Protein AF-0000000084460296 (afdb_homodimer)

pLDDT: mean 94.27, std 7.98, range [58.09, 98.88]

Radius of gyration: 20.0 Å; Cα contacts (8 Å, |Δi|>4): 557; chains: 2; bounding box: 60×55×37 Å

InterPro domains:
  IPR003742 RNA methyltransferase RlmH [MF_00658] (2-156)
  IPR003742 RNA methyltransferase RlmH [PF02590] (2-155)
  IPR003742 RNA methyltransferase RlmH [PIRSF004505] (2-156)
  IPR003742 RNA methyltransferase RlmH [PTHR33603] (2-156)
  IPR003742 RNA methyltransferase RlmH [TIGR00246] (3-156)
  IPR003742 RNA methyltransferase RlmH [cd18081] (5-156)
  IPR029026 tRNA (guanine-N1-)-methyltransferase, N-terminal [G3DSA:3.40.1280.10] (1-156)
  IPR029028 Alpha/beta knot methyltransferases [SSF75217] (2-155)

Sequence (312 aa):
MLKMTVIACGSKMPSWVNEATKEYSKRLQEFVSLSLVEIPLTKRTKATDLARIMDKEAQLIHGAIPSGARVIALAIEGDSFDSEKLAVKLNLLQQNHSHLCFIIGGPEGLSPATLALSQERWSLSRLTLPHPLVRILLLETIYRAFAINNNHPYHKMLKMTVIACGSKMPSWVNEATKEYSKRLQEFVSLSLVEIPLTKRTKATDLARIMDKEAQLIHGAIPSGARVIALAIEGDSFDSEKLAVKLNLLQQNHSHLCFIIGGPEGLSPATLALSQERWSLSRLTLPHPLVRILLLETIYRAFAINNNHPYHK

Structure (mmCIF, N/CA/C/O backbone):
data_AF-0000000084460296-model_v1
#
loop_
_entity.id
_entity.type
_entity.pdbx_description
1 polymer 'Ribosomal RNA large subunit methyltransferase H'
#
loop_
_atom_site.group_PDB
_atom_site.id
_atom_site.type_symbol
_atom_site.label_atom_id
_atom_site.label_alt_id
_atom_site.label_comp_id
_atom_site.label_asym_id
_atom_site.label_entity_id
_atom_site.label_seq_id
_atom_site.pdbx_PDB_ins_code
_atom_site.Cartn_x
_atom_site.Cartn_y
_atom_site.Cartn_z
_atom_site.occupancy
_atom_site.B_iso_or_equiv
_atom_site.auth_seq_id
_atom_site.auth_comp_id
_atom_site.auth_asym_id
_atom_site.auth_atom_id
_atom_site.pdbx_PDB_model_num
ATOM 1 N N . MET A 1 1 ? 10.672 -21.609 -16.031 1 87.5 1 MET A N 1
ATOM 2 C CA . MET A 1 1 ? 10.406 -20.312 -15.422 1 87.5 1 MET A CA 1
ATOM 3 C C . MET A 1 1 ? 9.242 -20.391 -14.445 1 87.5 1 MET A C 1
ATOM 5 O O . MET A 1 1 ? 8.273 -21.109 -14.688 1 87.5 1 MET A O 1
ATOM 9 N N . LEU A 1 2 ? 9.367 -19.766 -13.344 1 96.44 2 LEU A N 1
ATOM 10 C CA . LEU A 1 2 ? 8.297 -19.797 -12.352 1 96.44 2 LEU A CA 1
ATOM 11 C C . LEU A 1 2 ? 7.023 -19.172 -12.906 1 96.44 2 LEU A C 1
ATOM 13 O O . LEU A 1 2 ? 7.078 -18.109 -13.547 1 96.44 2 LEU A O 1
ATOM 17 N N . LYS A 1 3 ? 5.906 -19.875 -12.758 1 98.56 3 LYS A N 1
ATOM 18 C CA . LYS A 1 3 ? 4.602 -19.312 -13.094 1 98.56 3 LYS A CA 1
ATOM 19 C C . LYS A 1 3 ? 3.949 -18.656 -11.875 1 98.56 3 LYS A C 1
ATOM 21 O O . LYS A 1 3 ? 4.039 -19.188 -10.766 1 98.56 3 LYS A O 1
ATOM 26 N N . MET A 1 4 ? 3.287 -17.547 -12.125 1 98.62 4 MET A N 1
ATOM 27 C CA . MET A 1 4 ? 2.537 -16.859 -11.078 1 98.62 4 MET A CA 1
ATOM 28 C C . MET A 1 4 ? 1.155 -16.453 -11.57 1 98.62 4 MET A C 1
ATOM 30 O O . MET A 1 4 ? 1.028 -15.852 -12.641 1 98.62 4 MET A O 1
ATOM 34 N N . THR A 1 5 ? 0.196 -16.844 -10.883 1 98.81 5 THR A N 1
ATOM 35 C CA . THR A 1 5 ? -1.169 -16.406 -11.148 1 98.81 5 THR A CA 1
ATOM 36 C C . THR A 1 5 ? -1.698 -15.555 -9.992 1 98.81 5 THR A C 1
ATOM 38 O O . THR A 1 5 ? -1.586 -15.945 -8.828 1 98.81 5 THR A O 1
ATOM 41 N N . VAL A 1 6 ? -2.193 -14.406 -10.344 1 98.75 6 VAL A N 1
ATOM 42 C CA . VAL A 1 6 ? -2.891 -13.57 -9.375 1 98.75 6 VAL A CA 1
ATOM 43 C C . VAL A 1 6 ? -4.387 -13.562 -9.672 1 98.75 6 VAL A C 1
ATOM 45 O O . VAL A 1 6 ? -4.812 -13.117 -10.742 1 98.75 6 VAL A O 1
ATOM 48 N N . ILE A 1 7 ? -5.133 -14.117 -8.758 1 98.75 7 ILE A N 1
ATOM 49 C CA . ILE A 1 7 ? -6.59 -14.062 -8.82 1 98.75 7 ILE A CA 1
ATOM 50 C C . ILE A 1 7 ? -7.105 -12.938 -7.93 1 98.75 7 ILE A C 1
ATOM 52 O O . ILE A 1 7 ? -6.949 -12.984 -6.707 1 98.75 7 ILE A O 1
ATOM 56 N N . ALA A 1 8 ? -7.738 -11.953 -8.523 1 97.94 8 ALA A N 1
ATOM 57 C CA . ALA A 1 8 ? -8.141 -10.766 -7.781 1 97.94 8 ALA A CA 1
ATOM 58 C C . ALA A 1 8 ? -9.633 -10.477 -7.973 1 97.94 8 ALA A C 1
ATOM 60 O O . ALA A 1 8 ? -10.109 -10.367 -9.109 1 97.94 8 ALA A O 1
ATOM 61 N N . CYS A 1 9 ? -10.273 -10.312 -6.852 1 95.19 9 CYS A N 1
ATOM 62 C CA . CYS A 1 9 ? -11.664 -9.891 -6.926 1 95.19 9 CYS A CA 1
ATOM 63 C C . CYS A 1 9 ? -11.766 -8.43 -7.363 1 95.19 9 CYS A C 1
ATOM 65 O O . CYS A 1 9 ? -11.023 -7.578 -6.875 1 95.19 9 CYS A O 1
ATOM 67 N N . GLY A 1 10 ? -12.703 -8.188 -8.211 1 92.5 10 GLY A N 1
ATOM 68 C CA . GLY A 1 10 ? -12.906 -6.867 -8.773 1 92.5 10 GLY A CA 1
ATOM 69 C C . GLY A 1 10 ? -12.492 -6.773 -10.234 1 92.5 10 GLY A C 1
ATOM 70 O O . GLY A 1 10 ? -11.406 -7.207 -10.602 1 92.5 10 GLY A O 1
ATOM 71 N N . SER A 1 11 ? -13.508 -6.309 -10.914 1 91.19 11 SER A N 1
ATOM 72 C CA . SER A 1 11 ? -13.25 -6.02 -12.32 1 91.19 11 SER A CA 1
ATOM 73 C C . SER A 1 11 ? -13.547 -4.559 -12.648 1 91.19 11 SER A C 1
ATOM 75 O O . SER A 1 11 ? -13.977 -3.797 -11.781 1 91.19 11 SER A O 1
ATOM 77 N N . LYS A 1 12 ? -13.078 -4.004 -13.773 1 89.38 12 LYS A N 1
ATOM 78 C CA . LYS A 1 12 ? -13.297 -2.621 -14.188 1 89.38 12 LYS A CA 1
ATOM 79 C C . LYS A 1 12 ? -12.633 -1.646 -13.227 1 89.38 12 LYS A C 1
ATOM 81 O O . LYS A 1 12 ? -13.273 -0.717 -12.727 1 89.38 12 LYS A O 1
ATOM 86 N N . MET A 1 13 ? -11.508 -1.817 -12.945 1 94 13 MET A N 1
ATOM 87 C CA . MET A 1 13 ? -10.711 -0.996 -12.039 1 94 13 MET A CA 1
ATOM 88 C C . MET A 1 13 ? -10.531 0.411 -12.594 1 94 13 MET A C 1
ATOM 90 O O . MET A 1 13 ? -10.586 0.614 -13.812 1 94 13 MET A O 1
ATOM 94 N N . PRO A 1 14 ? -10.367 1.396 -11.703 1 95.56 14 PRO A N 1
ATOM 95 C CA . PRO A 1 14 ? -10 2.723 -12.195 1 95.56 14 PRO A CA 1
ATOM 96 C C . PRO A 1 14 ? -8.758 2.697 -13.086 1 95.56 14 PRO A C 1
ATOM 98 O O . PRO A 1 14 ? -7.914 1.804 -12.945 1 95.56 14 PRO A O 1
ATOM 101 N N . SER A 1 15 ? -8.641 3.682 -13.945 1 97.12 15 SER A N 1
ATOM 102 C CA . SER A 1 15 ? -7.562 3.738 -14.922 1 97.12 15 SER A CA 1
ATOM 103 C C . SER A 1 15 ? -6.195 3.684 -14.242 1 97.12 15 SER A C 1
ATOM 105 O O . SER A 1 15 ? -5.277 3.027 -14.734 1 97.12 15 SER A O 1
ATOM 107 N N . TRP A 1 16 ? -6.09 4.355 -13.156 1 97.69 16 TRP A N 1
ATOM 108 C CA . TRP A 1 16 ? -4.785 4.426 -12.508 1 9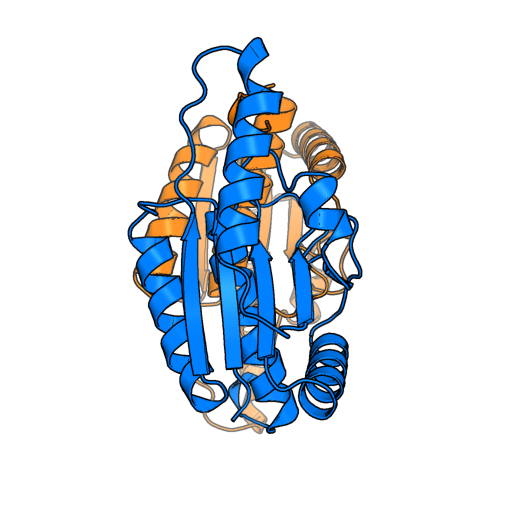7.69 16 TRP A CA 1
ATOM 109 C C . TRP A 1 16 ? -4.367 3.062 -11.977 1 97.69 16 TRP A C 1
ATOM 111 O O . TRP A 1 16 ? -3.186 2.713 -12 1 97.69 16 TRP A O 1
ATOM 121 N N . VAL A 1 17 ? -5.312 2.248 -11.523 1 98.06 17 VAL A N 1
ATOM 122 C CA . VAL A 1 17 ? -5.023 0.898 -11.055 1 98.06 17 VAL A CA 1
ATOM 123 C C . VAL A 1 17 ? -4.543 0.034 -12.211 1 98.06 17 VAL A C 1
ATOM 125 O O . VAL A 1 17 ? -3.541 -0.676 -12.094 1 98.06 17 VAL A O 1
ATOM 128 N N . ASN A 1 18 ? -5.281 0.143 -13.312 1 97.81 18 ASN A N 1
ATOM 129 C CA . ASN A 1 18 ? -4.906 -0.62 -14.5 1 97.81 18 ASN A CA 1
ATOM 130 C C . ASN A 1 18 ? -3.504 -0.259 -14.977 1 97.81 18 ASN A C 1
ATOM 132 O O . ASN A 1 18 ? -2.721 -1.139 -15.336 1 97.81 18 ASN A O 1
ATOM 136 N N . GLU A 1 19 ? -3.238 0.992 -14.969 1 98.06 19 GLU A N 1
ATOM 137 C CA . GLU A 1 19 ? -1.928 1.464 -15.406 1 98.06 19 GLU A CA 1
ATOM 138 C C . GLU A 1 19 ? -0.82 0.945 -14.492 1 98.06 19 GLU A C 1
ATOM 140 O O . GLU A 1 19 ? 0.189 0.421 -14.969 1 98.06 19 GLU A O 1
ATOM 145 N N . ALA A 1 20 ? -0.996 1.094 -13.203 1 98.12 20 ALA A N 1
ATOM 146 C CA . ALA A 1 20 ? -0.001 0.626 -12.242 1 98.12 20 ALA A CA 1
ATOM 147 C C . ALA A 1 20 ? 0.185 -0.886 -12.336 1 98.12 20 ALA A C 1
ATOM 149 O O . ALA A 1 20 ? 1.314 -1.381 -12.32 1 98.12 20 ALA A O 1
ATOM 150 N N . THR A 1 21 ? -0.945 -1.578 -12.43 1 97.81 21 THR A N 1
ATOM 151 C CA . THR A 1 21 ? -0.914 -3.031 -12.547 1 97.81 21 THR A CA 1
ATOM 152 C C . THR A 1 21 ? -0.143 -3.459 -13.789 1 97.81 21 THR A C 1
ATOM 154 O O . THR A 1 21 ? 0.685 -4.371 -13.734 1 97.81 21 THR A O 1
ATOM 157 N N . LYS A 1 22 ? -0.429 -2.812 -14.859 1 97.5 22 LYS A N 1
ATOM 158 C CA . LYS A 1 22 ? 0.265 -3.104 -16.109 1 97.5 22 LYS A CA 1
ATOM 159 C C . LYS A 1 22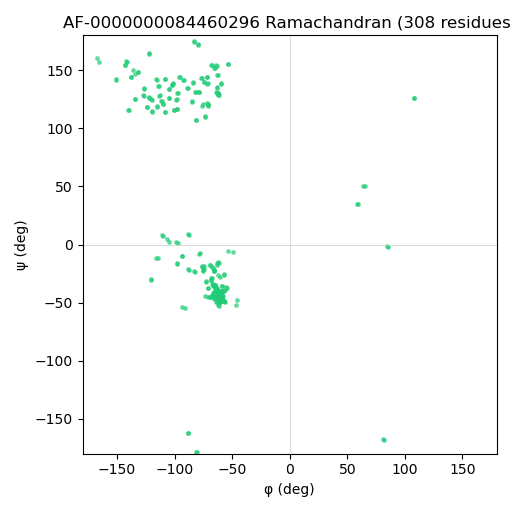 ? 1.764 -2.85 -15.977 1 97.5 22 LYS A C 1
ATOM 161 O O . LYS A 1 22 ? 2.578 -3.656 -16.438 1 97.5 22 LYS A O 1
ATOM 166 N N . GLU A 1 23 ? 2.135 -1.794 -15.344 1 97.12 23 GLU A N 1
ATOM 167 C CA . GLU A 1 23 ? 3.539 -1.435 -15.172 1 97.12 23 GLU A CA 1
ATOM 168 C C . GLU A 1 23 ? 4.289 -2.502 -14.375 1 97.12 23 GLU A C 1
ATOM 170 O O . GLU A 1 23 ? 5.328 -2.994 -14.82 1 97.12 23 GLU A O 1
ATOM 175 N N . TYR A 1 24 ? 3.779 -2.857 -13.258 1 97.88 24 TYR A N 1
ATOM 176 C CA . TYR A 1 24 ? 4.48 -3.816 -12.406 1 97.88 24 TYR A CA 1
ATOM 177 C C . TYR A 1 24 ? 4.41 -5.219 -13 1 97.88 24 TYR A C 1
ATOM 179 O O . TYR A 1 24 ? 5.332 -6.02 -12.828 1 97.88 24 TYR A O 1
ATOM 187 N N . SER A 1 25 ? 3.291 -5.531 -13.711 1 98 25 SER A N 1
ATOM 188 C CA . SER A 1 25 ? 3.205 -6.809 -14.422 1 98 25 SER A CA 1
ATOM 189 C C . SER A 1 25 ? 4.301 -6.934 -15.469 1 98 25 SER A C 1
ATOM 191 O O . SER A 1 25 ? 4.93 -7.984 -15.602 1 98 25 SER A O 1
ATOM 193 N N . LYS A 1 26 ? 4.449 -5.852 -16.203 1 97.38 26 LYS A N 1
ATOM 194 C CA . LYS A 1 26 ? 5.492 -5.84 -17.219 1 97.38 26 LYS A CA 1
ATOM 195 C C . LYS A 1 26 ? 6.867 -6.066 -16.609 1 97.38 26 LYS A C 1
ATOM 197 O O . LYS A 1 26 ? 7.656 -6.871 -17.109 1 97.38 26 LYS A O 1
ATOM 202 N N . ARG A 1 27 ? 7.199 -5.43 -15.516 1 96.5 27 ARG A N 1
ATOM 203 C CA . ARG A 1 27 ? 8.469 -5.59 -14.82 1 96.5 27 ARG A CA 1
ATOM 204 C C . ARG A 1 27 ? 8.648 -7.023 -14.328 1 96.5 27 ARG A C 1
ATOM 206 O O . ARG A 1 27 ? 9.727 -7.605 -14.484 1 96.5 27 ARG A O 1
ATOM 213 N N . LEU A 1 28 ? 7.613 -7.57 -13.82 1 97.44 28 LEU A N 1
ATOM 214 C CA . LEU A 1 28 ? 7.648 -8.898 -13.211 1 97.44 28 LEU A CA 1
ATOM 215 C C . LEU A 1 28 ? 7.898 -9.969 -14.266 1 97.44 28 LEU A C 1
ATOM 217 O O . LEU A 1 28 ? 8.43 -11.039 -13.961 1 97.44 28 LEU A O 1
ATOM 221 N N . GLN A 1 29 ? 7.445 -9.648 -15.477 1 96 29 GLN A N 1
ATOM 222 C CA . GLN A 1 29 ? 7.574 -10.617 -16.562 1 96 29 GLN A CA 1
ATOM 223 C C . GLN A 1 29 ? 9.039 -10.938 -16.844 1 96 29 GLN A C 1
ATOM 225 O O . GLN A 1 29 ? 9.352 -11.938 -17.484 1 96 29 GLN A O 1
ATOM 230 N N . GLU A 1 30 ? 9.93 -10.102 -16.344 1 94.88 30 GLU A N 1
ATOM 231 C CA . GLU A 1 30 ? 11.352 -10.367 -16.484 1 94.88 30 GLU A CA 1
ATOM 232 C C . GLU A 1 30 ? 11.773 -11.562 -15.633 1 94.88 30 GLU A C 1
ATOM 234 O O . GLU A 1 30 ? 12.805 -12.18 -15.883 1 94.88 30 GLU A O 1
ATOM 239 N N . PHE A 1 31 ? 10.93 -11.898 -14.695 1 95.81 31 PHE A N 1
ATOM 240 C CA . PHE A 1 31 ? 11.344 -12.914 -13.727 1 95.81 31 PHE A CA 1
ATOM 241 C C . PHE A 1 31 ? 10.398 -14.109 -13.766 1 95.81 31 PHE A C 1
ATOM 243 O O . PHE A 1 31 ? 10.805 -15.234 -13.453 1 95.81 31 PHE A O 1
ATOM 250 N N . VAL A 1 32 ? 9.109 -13.867 -14.102 1 97.62 32 VAL A N 1
ATOM 251 C CA . VAL A 1 32 ? 8.109 -14.922 -14 1 97.62 32 VAL A CA 1
ATOM 252 C C . VAL A 1 32 ? 7.137 -14.828 -15.172 1 97.62 32 VAL A C 1
ATOM 254 O O . VAL A 1 32 ? 7.059 -13.797 -15.844 1 97.62 32 VAL A O 1
ATOM 257 N N . SER A 1 33 ? 6.473 -15.984 -15.477 1 98.31 33 SER A N 1
ATOM 258 C CA . SER A 1 33 ? 5.273 -15.961 -16.312 1 98.31 33 SER A CA 1
ATOM 259 C C . SER A 1 33 ? 4.043 -15.586 -15.484 1 98.31 33 SER A C 1
ATOM 261 O O . SER A 1 33 ? 3.541 -16.406 -14.703 1 98.31 33 SER A O 1
ATOM 263 N N . LEU A 1 34 ? 3.561 -14.375 -15.688 1 98.44 34 LEU A N 1
ATOM 264 C CA . LEU A 1 34 ? 2.521 -13.828 -14.82 1 98.44 34 LEU A CA 1
ATOM 265 C C . LEU A 1 34 ? 1.168 -13.836 -15.523 1 98.44 34 LEU A C 1
ATOM 267 O O . LEU A 1 34 ? 1.064 -13.438 -16.688 1 98.44 34 LEU A O 1
ATOM 271 N N . SER A 1 35 ? 0.194 -14.281 -14.828 1 98.12 35 SER A N 1
ATOM 272 C CA . SER A 1 35 ? -1.194 -14.219 -15.273 1 98.12 35 SER A CA 1
ATOM 273 C C . SER A 1 35 ? -2.076 -13.539 -14.227 1 98.12 35 SER A C 1
ATOM 275 O O . SER A 1 35 ? -1.982 -13.844 -13.039 1 98.12 35 SER A O 1
ATOM 277 N N . LEU A 1 36 ? -2.893 -12.656 -14.727 1 97.88 36 LEU A N 1
ATOM 278 C CA . LEU A 1 36 ? -3.869 -11.992 -13.867 1 97.88 36 LEU A CA 1
ATOM 279 C C . LEU A 1 36 ? -5.289 -12.422 -14.227 1 97.88 36 LEU A C 1
ATOM 281 O O . LEU A 1 36 ? -5.695 -12.32 -15.391 1 97.88 36 LEU A O 1
ATOM 285 N N . VAL A 1 37 ? -5.988 -12.93 -13.258 1 98.19 37 VAL A N 1
ATOM 286 C CA . VAL A 1 37 ? -7.379 -13.336 -13.438 1 98.19 37 VAL A CA 1
ATOM 287 C C . VAL A 1 37 ? -8.281 -12.461 -12.562 1 98.19 37 VAL A C 1
ATOM 289 O O . VAL A 1 37 ? -8.164 -12.469 -11.336 1 98.19 37 VAL A O 1
ATOM 292 N N . GLU A 1 38 ? -9.164 -11.758 -13.172 1 97.56 38 GLU A N 1
ATOM 293 C CA . GLU A 1 38 ? -10.086 -10.906 -12.438 1 97.56 38 GLU A CA 1
ATOM 294 C C . GLU A 1 38 ? -11.43 -11.602 -12.234 1 97.56 38 GLU A C 1
ATOM 296 O O . GLU A 1 38 ? -12.008 -12.148 -13.172 1 97.56 38 GLU A O 1
ATOM 301 N N . ILE A 1 39 ? -11.891 -11.594 -11 1 96.75 39 ILE A N 1
ATOM 302 C CA . ILE A 1 39 ? -13.195 -12.133 -10.633 1 96.75 39 ILE A CA 1
ATOM 303 C C . ILE A 1 39 ? -14.203 -11 -10.477 1 96.75 39 ILE A C 1
ATOM 305 O O . ILE A 1 39 ? -14.023 -10.117 -9.633 1 96.75 39 ILE A O 1
ATOM 309 N N . PRO A 1 40 ? -15.234 -10.969 -11.328 1 93 40 PRO A N 1
ATOM 310 C CA . PRO A 1 40 ? -16.219 -9.891 -11.18 1 93 40 PRO A CA 1
ATOM 311 C C . PRO A 1 40 ? -16.891 -9.891 -9.812 1 93 40 PRO A C 1
ATOM 313 O O . PRO A 1 40 ? -17.172 -10.953 -9.25 1 93 40 PRO A O 1
ATOM 316 N N . LEU A 1 41 ? -17.016 -8.672 -9.328 1 88.12 41 LEU A N 1
ATOM 317 C CA . LEU A 1 41 ? -17.75 -8.523 -8.07 1 88.12 41 LEU A CA 1
ATOM 318 C C . LEU A 1 41 ? -19.25 -8.57 -8.312 1 88.12 41 LEU A C 1
ATOM 320 O O . LEU A 1 41 ? -19.75 -8.016 -9.305 1 88.12 41 LEU A O 1
ATOM 324 N N . THR A 1 42 ? -19.812 -9.352 -7.52 1 77.75 42 THR A N 1
ATOM 325 C CA . THR A 1 42 ? -21.266 -9.422 -7.633 1 77.75 42 THR A CA 1
ATOM 326 C C . THR A 1 42 ? -21.922 -8.273 -6.871 1 77.75 42 THR A C 1
ATOM 328 O O . THR A 1 42 ? -21.531 -7.977 -5.738 1 77.75 42 THR A O 1
ATOM 331 N N . LYS A 1 43 ? -22.859 -7.566 -7.523 1 72.12 43 LYS A N 1
ATOM 332 C CA . LYS A 1 43 ? -23.562 -6.438 -6.914 1 72.12 43 LYS A CA 1
ATOM 333 C C . LYS A 1 43 ? -24.375 -6.887 -5.703 1 72.12 43 LYS A C 1
ATOM 335 O O . LYS A 1 43 ? -25.047 -7.918 -5.75 1 72.12 43 LYS A O 1
ATOM 340 N N . ARG A 1 44 ? -24.109 -6.066 -4.594 1 67.56 44 ARG A N 1
ATOM 341 C CA . ARG A 1 44 ? -24.859 -6.352 -3.381 1 67.56 44 ARG A CA 1
ATOM 342 C C . ARG A 1 44 ? -26.312 -5.887 -3.516 1 67.56 44 ARG A C 1
ATOM 344 O O . ARG A 1 44 ? -26.578 -4.715 -3.785 1 67.56 44 ARG A O 1
ATOM 351 N N . THR A 1 45 ? -27.297 -6.648 -3.619 1 62.31 45 THR A N 1
ATOM 352 C CA . THR A 1 45 ? -28.688 -6.223 -3.656 1 62.31 45 THR A CA 1
ATOM 353 C C . THR A 1 45 ? -29.281 -6.199 -2.252 1 62.31 45 THR A C 1
ATOM 355 O O . THR A 1 45 ? -30.031 -5.281 -1.905 1 62.31 45 THR A O 1
ATOM 358 N N . LYS A 1 46 ? -29.281 -7.191 -1.42 1 63.62 46 LYS A N 1
ATOM 359 C CA . LYS A 1 46 ? -29.781 -7.277 -0.053 1 63.62 46 LYS A CA 1
ATOM 360 C C . LYS A 1 46 ? -28.781 -7.957 0.866 1 63.62 46 LYS A C 1
ATOM 362 O O . LYS A 1 46 ? -27.953 -8.75 0.408 1 63.62 46 LYS A O 1
ATOM 367 N N . ALA A 1 47 ? -28.719 -7.547 2.18 1 62.09 47 ALA A N 1
ATOM 368 C CA . ALA A 1 47 ? -27.844 -8.117 3.199 1 62.09 47 ALA A CA 1
ATOM 369 C C . ALA A 1 47 ? -27.875 -9.641 3.16 1 62.09 47 ALA A C 1
ATOM 371 O O . ALA A 1 47 ? -26.859 -10.297 3.361 1 62.09 47 ALA A O 1
ATOM 372 N N . THR A 1 48 ? -29.156 -10.242 3.111 1 59.03 48 THR A N 1
ATOM 373 C CA . THR A 1 48 ? -29.391 -11.68 3.113 1 59.03 48 THR A CA 1
ATOM 374 C C . THR A 1 48 ? -28.594 -12.359 2.008 1 59.03 48 THR A C 1
ATOM 376 O O . THR A 1 48 ? -28.281 -13.555 2.096 1 59.03 48 THR A O 1
ATOM 379 N N . ASP A 1 49 ? -27.984 -11.5 1.263 1 76.94 49 ASP A N 1
ATOM 380 C CA . ASP A 1 49 ? -27.391 -12.047 0.051 1 76.94 49 ASP A CA 1
ATOM 381 C C . ASP A 1 49 ? -25.875 -12.109 0.173 1 76.94 49 ASP A C 1
ATOM 383 O O . ASP A 1 49 ? -25.188 -12.688 -0.684 1 76.94 49 ASP A O 1
ATOM 387 N N . LEU A 1 50 ? -25.391 -11.742 1.428 1 82.75 50 LEU A N 1
ATOM 388 C CA . LEU A 1 50 ? -23.938 -11.633 1.526 1 82.75 50 LEU A CA 1
ATOM 389 C C . LEU A 1 50 ? -23.281 -13 1.464 1 82.75 50 LEU A C 1
ATOM 391 O O . LEU A 1 50 ? -22.281 -13.188 0.76 1 82.75 50 LEU A O 1
ATOM 395 N N . ALA A 1 51 ? -23.828 -13.906 2.188 1 84.38 51 ALA A N 1
ATOM 396 C CA . ALA A 1 51 ? -23.266 -15.258 2.207 1 84.38 51 ALA A CA 1
ATOM 397 C C . ALA A 1 51 ? -23.266 -15.867 0.811 1 84.38 51 ALA A C 1
ATOM 399 O O . ALA A 1 51 ? -22.297 -16.5 0.403 1 84.38 51 ALA A O 1
ATOM 400 N N . ARG A 1 52 ? -24.359 -15.711 0.157 1 85 52 ARG A N 1
ATOM 401 C CA . ARG A 1 52 ? -24.484 -16.25 -1.19 1 85 52 ARG A CA 1
ATOM 402 C C . ARG A 1 52 ? -23.484 -15.602 -2.145 1 85 52 ARG A C 1
ATOM 404 O O . ARG A 1 52 ? -22.891 -16.281 -2.984 1 85 52 ARG A O 1
ATOM 411 N N . ILE A 1 53 ? -23.312 -14.375 -1.998 1 85.12 53 ILE A N 1
ATOM 412 C CA . ILE A 1 53 ? -22.375 -13.617 -2.836 1 85.12 53 ILE A CA 1
ATOM 413 C C . ILE A 1 53 ? -20.953 -14.094 -2.59 1 85.12 53 ILE A C 1
ATOM 415 O O . ILE A 1 53 ? -20.203 -14.359 -3.537 1 85.12 53 ILE A O 1
ATOM 419 N N . MET A 1 54 ? -20.656 -14.242 -1.375 1 87.44 54 MET A N 1
ATOM 420 C CA . MET A 1 54 ? -19.312 -14.695 -1.021 1 87.44 54 MET A CA 1
ATOM 421 C C . MET A 1 54 ? -19.062 -16.109 -1.527 1 87.44 54 MET A C 1
ATOM 423 O O . MET A 1 54 ? -17.953 -16.438 -1.955 1 87.44 54 MET A O 1
ATOM 427 N N . ASP A 1 55 ? -20.141 -16.875 -1.477 1 90.19 55 ASP A N 1
ATOM 428 C CA . ASP A 1 55 ? -20.031 -18.234 -1.979 1 90.19 55 ASP A CA 1
ATOM 429 C C . ASP A 1 55 ? -19.812 -18.25 -3.488 1 90.19 55 ASP A C 1
ATOM 431 O O . ASP A 1 55 ? -19 -19.031 -3.992 1 90.19 55 ASP A O 1
ATOM 435 N N . LYS A 1 56 ? -20.531 -17.469 -4.133 1 90.75 56 LYS A N 1
ATOM 436 C CA . LYS A 1 56 ? -20.359 -17.375 -5.582 1 90.75 56 LYS A CA 1
ATOM 437 C C . LYS A 1 56 ? -18.953 -16.906 -5.949 1 90.75 56 LYS A C 1
ATOM 439 O O . LYS A 1 56 ? -18.328 -17.469 -6.844 1 90.75 56 LYS A O 1
ATOM 444 N N . GLU A 1 57 ? -18.453 -15.875 -5.285 1 92.06 57 GLU A N 1
ATOM 445 C CA . GLU A 1 57 ? -17.094 -15.406 -5.512 1 92.06 57 GLU A CA 1
ATOM 446 C C . GLU A 1 57 ? -16.078 -16.5 -5.234 1 92.06 57 GLU A C 1
ATOM 448 O O . GLU A 1 57 ? -15.125 -16.688 -6.008 1 92.06 57 GLU A O 1
ATOM 453 N N . ALA A 1 58 ? -16.359 -17.234 -4.172 1 95 58 ALA A N 1
ATOM 454 C CA . ALA A 1 58 ? -15.453 -18.312 -3.795 1 95 58 ALA A CA 1
ATOM 455 C C . ALA A 1 58 ? -15.391 -19.375 -4.887 1 95 58 ALA A C 1
ATOM 457 O O . ALA A 1 58 ? -14.312 -19.875 -5.215 1 95 58 ALA A O 1
ATOM 458 N N . GLN A 1 59 ? -16.516 -19.688 -5.445 1 95.94 59 GLN A N 1
ATOM 459 C CA . GLN A 1 59 ? -16.562 -20.688 -6.504 1 95.94 59 GLN A CA 1
ATOM 460 C C . GLN A 1 59 ? -15.789 -20.25 -7.734 1 95.94 59 GLN A C 1
ATOM 462 O O . GLN A 1 59 ? -15.055 -21.031 -8.336 1 95.94 59 GLN A O 1
ATOM 467 N N . LEU A 1 60 ? -15.977 -19.047 -8.102 1 96.5 60 LEU A N 1
ATOM 468 C CA . LEU A 1 60 ? -15.25 -18.5 -9.242 1 96.5 60 LEU A CA 1
ATOM 469 C C . LEU A 1 60 ? -13.75 -18.484 -8.984 1 96.5 60 LEU A C 1
ATOM 471 O O . LEU A 1 60 ? -12.961 -18.844 -9.867 1 96.5 60 LEU A O 1
ATOM 475 N N . ILE A 1 61 ? -13.375 -18.125 -7.766 1 97.75 61 ILE A N 1
ATOM 476 C CA . ILE A 1 61 ? -11.969 -18.125 -7.375 1 97.75 61 ILE A CA 1
ATOM 477 C C . ILE A 1 61 ? -11.398 -19.531 -7.469 1 97.75 61 ILE A C 1
ATOM 479 O O . ILE A 1 61 ? -10.359 -19.75 -8.094 1 97.75 61 ILE A O 1
ATOM 483 N N . HIS A 1 62 ? -12.125 -20.469 -6.887 1 97.94 62 HIS A N 1
ATOM 484 C CA . HIS A 1 62 ? -11.656 -21.844 -6.848 1 97.94 62 HIS A CA 1
ATOM 485 C C . HIS A 1 62 ? -11.492 -22.406 -8.258 1 97.94 62 HIS A C 1
ATOM 487 O O . HIS A 1 62 ? -10.523 -23.109 -8.539 1 97.94 62 HIS A O 1
ATOM 493 N N . GLY A 1 63 ? -12.453 -22.062 -9.094 1 97.94 63 GLY A N 1
ATOM 494 C CA . GLY A 1 63 ? -12.406 -22.547 -10.469 1 97.94 63 GLY A CA 1
ATOM 495 C C . GLY A 1 63 ? -11.25 -21.953 -11.258 1 97.94 63 GLY A C 1
ATOM 496 O O . GLY A 1 63 ? -10.844 -22.531 -12.273 1 97.94 63 GLY A O 1
ATOM 497 N N . ALA A 1 64 ? -10.695 -20.859 -10.812 1 98.38 64 ALA A N 1
ATOM 498 C CA . ALA A 1 64 ? -9.633 -20.141 -11.531 1 98.38 64 ALA A CA 1
ATOM 499 C C . ALA A 1 64 ? -8.258 -20.578 -11.055 1 98.38 64 ALA A C 1
ATOM 501 O O . ALA A 1 64 ? -7.238 -20.234 -11.656 1 98.38 64 ALA A O 1
ATOM 502 N N . ILE A 1 65 ? -8.156 -21.344 -9.969 1 98.38 65 ILE A N 1
ATOM 503 C CA . ILE A 1 65 ? -6.883 -21.781 -9.406 1 98.38 65 ILE A CA 1
ATOM 504 C C . ILE A 1 65 ? -6.242 -22.812 -10.32 1 98.38 65 ILE A C 1
ATOM 506 O O . ILE A 1 65 ? -6.844 -23.859 -10.602 1 98.38 65 ILE A O 1
ATOM 510 N N . PRO A 1 66 ? -5.062 -22.484 -10.773 1 98.25 66 PRO A N 1
ATOM 511 C CA . PRO A 1 66 ? -4.402 -23.484 -11.609 1 98.25 66 PRO A CA 1
ATOM 512 C C . PRO A 1 66 ? -4.121 -24.797 -10.859 1 98.25 66 PRO A C 1
ATOM 514 O O . PRO A 1 66 ? -3.777 -24.766 -9.68 1 98.25 66 PRO A O 1
ATOM 517 N N . SER A 1 67 ? -4.223 -25.875 -11.633 1 96.69 67 SER A N 1
ATOM 518 C CA . SER A 1 67 ? -3.934 -27.188 -11.047 1 96.69 67 SER A CA 1
ATOM 519 C C . SER A 1 67 ? -2.49 -27.266 -10.562 1 96.69 67 SER A C 1
ATOM 521 O O . SER A 1 67 ? -1.566 -26.875 -11.273 1 96.69 67 SER A O 1
ATOM 523 N N . GLY A 1 68 ? -2.34 -27.703 -9.281 1 96.12 68 GLY A N 1
ATOM 524 C CA . GLY A 1 68 ? -1.012 -27.969 -8.75 1 96.12 68 GLY A CA 1
ATOM 525 C C . GLY A 1 68 ? -0.338 -26.719 -8.203 1 96.12 68 GLY A C 1
ATOM 526 O O . GLY A 1 68 ? 0.779 -26.797 -7.684 1 96.12 68 GLY A O 1
ATOM 527 N N . ALA A 1 69 ? -0.978 -25.578 -8.297 1 98.19 69 ALA A N 1
ATOM 528 C CA . ALA A 1 69 ? -0.371 -24.344 -7.832 1 98.19 69 ALA A CA 1
ATOM 529 C C . ALA A 1 69 ? -0.362 -24.266 -6.309 1 98.19 69 ALA A C 1
ATOM 531 O O . ALA A 1 69 ? -1.287 -24.75 -5.652 1 98.19 69 ALA A O 1
ATOM 532 N N . ARG A 1 70 ? 0.761 -23.766 -5.781 1 98.62 70 ARG A N 1
ATOM 533 C CA . ARG A 1 70 ? 0.768 -23.375 -4.379 1 98.62 70 ARG A CA 1
ATOM 534 C C . ARG A 1 70 ? -0.074 -22.109 -4.156 1 98.62 70 ARG A C 1
ATOM 536 O O . ARG A 1 70 ? 0.231 -21.047 -4.699 1 98.62 70 ARG A O 1
ATOM 543 N N . VAL A 1 71 ? -1.111 -22.203 -3.332 1 98.81 71 VAL A N 1
ATOM 544 C CA . VAL A 1 71 ? -2.086 -21.125 -3.188 1 98.81 71 VAL A CA 1
ATOM 545 C C . VAL A 1 71 ? -1.76 -20.297 -1.948 1 98.81 71 VAL A C 1
ATOM 547 O O . VAL A 1 71 ? -1.641 -20.844 -0.845 1 98.81 71 VAL A O 1
ATOM 550 N N . ILE A 1 72 ? -1.598 -19 -2.152 1 98.81 72 ILE A N 1
ATOM 551 C CA . ILE A 1 72 ? -1.323 -18.031 -1.094 1 98.81 72 ILE A CA 1
ATOM 552 C C . ILE A 1 72 ? -2.439 -17 -1.042 1 98.81 72 ILE A C 1
ATOM 554 O O . ILE A 1 72 ? -2.625 -16.234 -1.99 1 98.81 72 ILE A O 1
ATOM 558 N N . ALA A 1 73 ? -3.164 -16.984 0.037 1 98.81 73 ALA A N 1
ATOM 559 C CA . ALA A 1 73 ? -4.223 -16 0.225 1 98.81 73 ALA A CA 1
ATOM 560 C C . ALA A 1 73 ? -3.682 -14.734 0.886 1 98.81 73 ALA A C 1
ATOM 562 O O . ALA A 1 73 ? -2.879 -14.812 1.819 1 98.81 73 ALA A O 1
ATOM 563 N N . LEU A 1 74 ? -4.082 -13.648 0.343 1 98.5 74 LEU A N 1
ATOM 564 C CA . LEU A 1 74 ? -3.781 -12.398 1.034 1 98.5 74 LEU A CA 1
ATOM 565 C C . LEU A 1 74 ? -4.84 -12.094 2.088 1 98.5 74 LEU A C 1
ATOM 567 O O . LEU A 1 74 ? -6.031 -12.016 1.773 1 98.5 74 LEU A O 1
ATOM 571 N N . ALA A 1 75 ? -4.406 -11.938 3.26 1 97.25 75 ALA A N 1
ATOM 572 C CA . ALA A 1 75 ? -5.277 -11.703 4.406 1 97.25 75 ALA A CA 1
ATOM 573 C C . ALA A 1 75 ? -4.559 -10.875 5.477 1 97.25 75 ALA A C 1
ATOM 575 O O . ALA A 1 75 ? -3.375 -11.086 5.742 1 97.25 75 ALA A O 1
ATOM 576 N N . ILE A 1 76 ? -5.293 -10.008 6.07 1 95.44 76 ILE A N 1
ATOM 577 C CA . ILE A 1 76 ? -4.719 -9.109 7.066 1 95.44 76 ILE A CA 1
ATOM 578 C C . ILE A 1 76 ? -4.109 -9.922 8.211 1 95.44 76 ILE A C 1
ATOM 580 O O . ILE A 1 76 ? -3.047 -9.57 8.727 1 95.44 76 ILE A O 1
ATOM 584 N N . GLU A 1 77 ? -4.727 -11.031 8.555 1 94.88 77 GLU A N 1
ATOM 585 C CA . GLU A 1 77 ? -4.293 -11.836 9.695 1 94.88 77 GLU A CA 1
ATOM 586 C C . GLU A 1 77 ? -3.234 -12.852 9.273 1 94.88 77 GLU A C 1
ATOM 588 O O . GLU A 1 77 ? -2.848 -13.719 10.062 1 94.88 77 GLU A O 1
ATOM 593 N N . GLY A 1 78 ? -2.74 -12.781 8.094 1 97.38 78 GLY A N 1
ATOM 594 C CA . GLY A 1 78 ? -1.728 -13.703 7.605 1 97.38 78 GLY A CA 1
ATOM 595 C C . GLY A 1 78 ? -0.326 -13.352 8.07 1 97.38 78 GLY A C 1
ATOM 596 O O . GLY A 1 78 ? -0.145 -12.438 8.867 1 97.38 78 GLY A O 1
ATOM 597 N N . ASP A 1 79 ? 0.649 -14.141 7.629 1 97.75 79 ASP A N 1
ATOM 598 C CA . ASP A 1 79 ? 2.057 -13.898 7.934 1 97.75 79 ASP A CA 1
ATOM 599 C C . ASP A 1 79 ? 2.523 -12.57 7.34 1 97.75 79 ASP A C 1
ATOM 601 O O . ASP A 1 79 ? 2.207 -12.25 6.191 1 97.75 79 ASP A O 1
ATOM 605 N N . SER A 1 80 ? 3.221 -11.844 8.109 1 97.38 80 SER A N 1
ATOM 606 C CA . SER A 1 80 ? 3.777 -10.57 7.668 1 97.38 80 SER A CA 1
ATOM 607 C C . SER A 1 80 ? 5.289 -10.664 7.496 1 97.38 80 SER A C 1
ATOM 609 O O . SER A 1 80 ? 5.977 -11.281 8.305 1 97.38 80 SER A O 1
ATOM 611 N N . PHE A 1 81 ? 5.777 -9.992 6.461 1 97.75 81 PHE A N 1
ATOM 612 C CA . PHE A 1 81 ? 7.195 -10 6.125 1 97.75 81 PHE A CA 1
ATOM 613 C C . PHE A 1 81 ? 7.699 -8.578 5.879 1 97.75 81 PHE A C 1
ATOM 615 O O . PHE A 1 81 ? 6.941 -7.715 5.438 1 97.75 81 PHE A O 1
ATOM 622 N N . ASP A 1 82 ? 8.906 -8.383 6.195 1 97.88 82 ASP A N 1
ATOM 623 C CA . ASP A 1 82 ? 9.562 -7.258 5.527 1 97.88 82 ASP A CA 1
ATOM 624 C C . ASP A 1 82 ? 10.078 -7.668 4.148 1 97.88 82 ASP A C 1
ATOM 626 O O . ASP A 1 82 ? 9.992 -8.836 3.768 1 97.88 82 ASP A O 1
ATOM 630 N N . SER A 1 83 ? 10.586 -6.75 3.424 1 98 83 SER A N 1
ATOM 631 C CA . SER A 1 83 ? 10.922 -7.008 2.029 1 98 83 SER A CA 1
ATOM 632 C C . SER A 1 83 ? 12.039 -8.039 1.913 1 98 83 SER A C 1
ATOM 634 O O . SER A 1 83 ? 12.008 -8.898 1.028 1 98 83 SER A O 1
ATOM 636 N N . GLU A 1 84 ? 12.992 -8.008 2.791 1 97.88 84 GLU A N 1
ATOM 637 C CA . GLU A 1 84 ? 14.109 -8.945 2.746 1 97.88 84 GLU A CA 1
ATOM 638 C C . GLU A 1 84 ? 13.648 -10.359 3.082 1 97.88 84 GLU A C 1
ATOM 640 O O . GLU A 1 84 ? 14.008 -11.32 2.393 1 97.88 84 GLU A O 1
ATOM 645 N N . LYS A 1 85 ? 12.859 -10.453 4.094 1 98.5 85 LYS A N 1
ATOM 646 C CA . LYS A 1 85 ? 12.344 -11.758 4.484 1 98.5 85 LYS A CA 1
ATOM 647 C C . LYS A 1 85 ? 11.398 -12.32 3.424 1 98.5 85 LYS A C 1
ATOM 649 O O . LYS 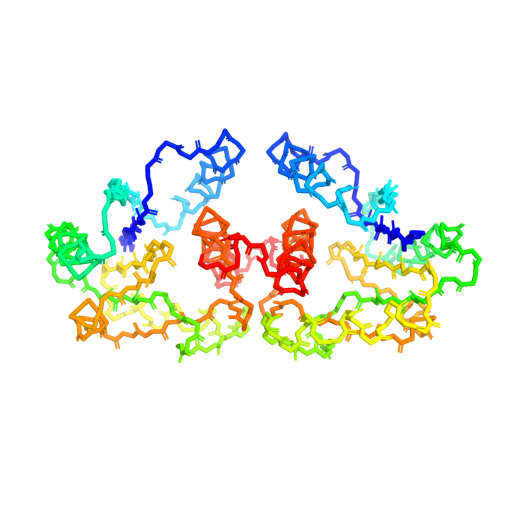A 1 85 ? 11.375 -13.523 3.18 1 98.5 85 LYS A O 1
ATOM 654 N N . LEU A 1 86 ? 10.641 -11.453 2.805 1 98.5 86 LEU A N 1
ATOM 655 C CA . LEU A 1 86 ? 9.758 -11.891 1.729 1 98.5 86 LEU A CA 1
ATOM 656 C C . LEU A 1 86 ? 10.555 -12.43 0.549 1 98.5 86 LEU A C 1
ATOM 658 O O . LEU A 1 86 ? 10.156 -13.398 -0.091 1 98.5 86 LEU A O 1
ATOM 662 N N . ALA A 1 87 ? 11.633 -11.766 0.288 1 98.44 87 ALA A N 1
ATOM 663 C CA . ALA A 1 87 ? 12.508 -12.227 -0.788 1 98.44 87 ALA A CA 1
ATOM 664 C C . ALA A 1 87 ? 13.016 -13.633 -0.515 1 98.44 87 ALA A C 1
ATOM 666 O O . ALA A 1 87 ? 13.023 -14.484 -1.411 1 98.44 87 ALA A O 1
ATOM 667 N N . VAL A 1 88 ? 13.445 -13.844 0.702 1 98.44 88 VAL A N 1
ATOM 668 C CA . VAL A 1 88 ? 13.914 -15.164 1.104 1 98.44 88 VAL A CA 1
ATOM 669 C C . VAL A 1 88 ? 12.781 -16.188 0.961 1 98.44 88 VAL A C 1
ATOM 671 O O . VAL A 1 88 ? 12.977 -17.266 0.407 1 98.44 88 VAL A O 1
ATOM 674 N N . LYS A 1 89 ? 11.609 -15.82 1.438 1 98.38 89 LYS A N 1
ATOM 675 C CA . LYS A 1 89 ? 10.438 -16.688 1.357 1 98.38 89 LYS A CA 1
ATOM 676 C C . LYS A 1 89 ? 10.109 -17.047 -0.09 1 98.38 89 LYS A C 1
ATOM 678 O O . LYS A 1 89 ? 9.859 -18.203 -0.408 1 98.38 89 LYS A O 1
ATOM 683 N N . LEU A 1 90 ? 10.117 -16.078 -0.932 1 98 90 LEU A N 1
ATOM 684 C CA . LEU A 1 90 ? 9.812 -16.297 -2.342 1 98 90 LEU A CA 1
ATOM 685 C C . LEU A 1 90 ? 10.844 -17.203 -2.99 1 98 90 LEU A C 1
ATOM 687 O O . LEU A 1 90 ? 10.5 -18.062 -3.816 1 98 90 LEU A O 1
ATOM 691 N N . ASN A 1 91 ? 12.078 -16.984 -2.633 1 97.56 91 ASN A N 1
ATOM 692 C CA . ASN A 1 91 ? 13.133 -17.859 -3.143 1 97.56 91 ASN A CA 1
ATOM 693 C C . ASN A 1 91 ? 12.922 -19.312 -2.736 1 97.56 91 ASN A C 1
ATOM 695 O O . ASN A 1 91 ? 13.07 -20.219 -3.557 1 97.56 91 ASN A O 1
ATOM 699 N N . LEU A 1 92 ? 12.57 -19.516 -1.513 1 97.81 92 LEU A N 1
ATOM 700 C CA . LEU A 1 92 ? 12.281 -20.859 -1.019 1 97.81 92 LEU A CA 1
ATOM 701 C C . LEU A 1 92 ? 11.102 -21.469 -1.765 1 97.81 92 LEU A C 1
ATOM 703 O O . LEU A 1 92 ? 11.156 -22.625 -2.178 1 97.81 92 LEU A O 1
ATOM 707 N N . LEU A 1 93 ? 10.078 -20.719 -1.972 1 97.88 93 LEU A N 1
ATOM 708 C CA . LEU A 1 93 ? 8.883 -21.203 -2.66 1 97.88 93 LEU A CA 1
ATOM 709 C C . LEU A 1 93 ? 9.203 -21.594 -4.098 1 97.88 93 LEU A C 1
ATOM 711 O O . LEU A 1 93 ? 8.727 -22.609 -4.59 1 97.88 93 LEU A O 1
ATOM 715 N N . GLN A 1 94 ? 9.945 -20.781 -4.742 1 96.12 94 GLN A N 1
ATOM 716 C CA . GLN A 1 94 ? 10.242 -21.031 -6.145 1 96.12 94 GLN A CA 1
ATOM 717 C C . GLN A 1 94 ? 11.078 -22.297 -6.312 1 96.12 94 GLN A C 1
ATOM 719 O O . GLN A 1 94 ? 11.109 -22.891 -7.395 1 96.12 94 GLN A O 1
ATOM 724 N N . GLN A 1 95 ? 11.805 -22.719 -5.258 1 96.38 95 GLN A N 1
ATOM 725 C CA . GLN A 1 95 ? 12.594 -23.938 -5.301 1 96.38 95 GLN A CA 1
ATOM 726 C C . GLN A 1 95 ? 11.711 -25.172 -5.188 1 96.38 95 GLN A C 1
ATOM 728 O O . GLN A 1 95 ? 12.078 -26.25 -5.66 1 96.38 95 GLN A O 1
ATOM 733 N N . ASN A 1 96 ? 10.57 -25 -4.664 1 96.88 96 ASN A N 1
ATOM 734 C CA . ASN A 1 96 ? 9.75 -26.156 -4.32 1 96.88 96 ASN A CA 1
ATOM 735 C C . ASN A 1 96 ? 8.461 -26.188 -5.141 1 96.88 96 ASN A C 1
ATOM 737 O O . ASN A 1 96 ? 7.719 -27.172 -5.09 1 96.88 96 ASN A O 1
ATOM 741 N N . HIS A 1 97 ? 8.195 -25.125 -5.789 1 97.69 97 HIS A N 1
ATOM 742 C CA . HIS A 1 97 ? 6.961 -25.031 -6.559 1 97.69 97 HIS A CA 1
ATOM 743 C C . HIS A 1 97 ? 7.203 -24.375 -7.914 1 97.69 97 HIS A C 1
ATOM 745 O O . HIS A 1 97 ? 7.996 -23.438 -8.023 1 97.69 97 HIS A O 1
ATOM 751 N N . SER A 1 98 ? 6.5 -24.844 -8.883 1 97.5 98 SER A N 1
ATOM 752 C CA . SER A 1 98 ? 6.652 -24.312 -10.234 1 97.5 98 SER A CA 1
ATOM 753 C C . SER A 1 98 ? 5.566 -23.281 -10.539 1 97.5 98 SER A C 1
ATOM 755 O O . SER A 1 98 ? 5.672 -22.531 -11.516 1 97.5 98 SER A O 1
ATOM 757 N N . HIS A 1 99 ? 4.473 -23.266 -9.734 1 98.69 99 HIS A N 1
ATOM 758 C CA . HIS A 1 99 ? 3.344 -22.375 -9.945 1 98.69 99 HIS A CA 1
ATOM 759 C C . HIS A 1 99 ? 2.826 -21.812 -8.617 1 98.69 99 HIS A C 1
ATOM 761 O O . HIS A 1 99 ? 2.426 -22.578 -7.738 1 98.69 99 HIS A O 1
ATOM 767 N N . LEU A 1 100 ? 2.93 -20.547 -8.445 1 98.75 100 LEU A N 1
ATOM 768 C CA . LEU A 1 100 ? 2.363 -19.859 -7.289 1 98.75 100 LEU A CA 1
ATOM 769 C C . LEU A 1 100 ? 1.07 -19.141 -7.664 1 98.75 100 LEU A C 1
ATOM 771 O O . LEU A 1 100 ? 0.975 -18.547 -8.734 1 98.75 100 LEU A O 1
ATOM 775 N N . CYS A 1 101 ? 0.084 -19.234 -6.832 1 98.88 101 CYS A N 1
ATOM 776 C CA . CYS A 1 101 ? -1.199 -18.562 -7.039 1 98.88 101 CYS A CA 1
ATOM 777 C C . CYS A 1 101 ? -1.554 -17.672 -5.855 1 98.88 101 CYS A C 1
ATOM 779 O O . CYS A 1 101 ? -1.697 -18.156 -4.73 1 98.88 101 CYS A O 1
ATOM 781 N N . PHE A 1 102 ? -1.673 -16.406 -6.117 1 98.88 102 PHE A N 1
ATOM 782 C CA . PHE A 1 102 ? -2.062 -15.445 -5.094 1 98.88 102 PHE A CA 1
ATOM 783 C C . PHE A 1 102 ? -3.537 -15.078 -5.23 1 98.88 102 PHE A C 1
ATOM 785 O O . PHE A 1 102 ? -4.027 -14.859 -6.336 1 98.88 102 PHE A O 1
ATOM 792 N N . ILE A 1 103 ? -4.211 -14.977 -4.09 1 98.81 103 ILE A N 1
ATOM 793 C CA . ILE A 1 103 ? -5.633 -14.648 -4.125 1 98.81 103 ILE A CA 1
ATOM 794 C C . ILE A 1 103 ? -5.883 -13.359 -3.352 1 98.81 103 ILE A C 1
ATOM 796 O O . ILE A 1 103 ? -5.52 -13.25 -2.178 1 98.81 103 ILE A O 1
ATOM 800 N N . ILE A 1 104 ? -6.492 -12.422 -4.012 1 98.25 104 ILE A N 1
ATOM 801 C CA . ILE A 1 104 ? -6.902 -11.141 -3.432 1 98.25 104 ILE A CA 1
ATOM 802 C C . ILE A 1 104 ? -8.422 -11.094 -3.328 1 98.25 104 ILE A C 1
ATOM 804 O O . ILE A 1 104 ? -9.125 -11.125 -4.344 1 98.25 104 ILE A O 1
ATOM 808 N N . GLY A 1 105 ? -8.93 -10.93 -2.158 1 95.88 105 GLY A N 1
ATOM 809 C CA . GLY A 1 105 ? -10.367 -10.898 -1.933 1 95.88 105 GLY A CA 1
ATOM 810 C C . GLY A 1 105 ? -10.992 -9.562 -2.281 1 95.88 105 GLY A C 1
ATOM 811 O O . GLY A 1 105 ? -10.289 -8.602 -2.588 1 95.88 105 GLY A O 1
ATOM 812 N N . GLY A 1 106 ? -12.289 -9.547 -2.244 1 91.31 106 GLY A N 1
ATOM 813 C CA . GLY A 1 106 ? -13.047 -8.328 -2.455 1 91.31 106 GLY A CA 1
ATOM 814 C C . GLY A 1 106 ? -13.281 -7.543 -1.176 1 91.31 106 GLY A C 1
ATOM 815 O O . GLY A 1 106 ? -12.562 -7.723 -0.191 1 91.31 106 GLY A O 1
ATOM 816 N N . PRO A 1 107 ? -14.258 -6.641 -1.227 1 88.06 107 PRO A N 1
ATOM 817 C CA . PRO A 1 107 ? -14.555 -5.797 -0.068 1 88.06 107 PRO A CA 1
ATOM 818 C C . PRO A 1 107 ? -14.891 -6.609 1.182 1 88.06 107 PRO A C 1
ATOM 820 O O . PRO A 1 107 ? -14.617 -6.168 2.301 1 88.06 107 PRO A O 1
ATOM 823 N N . GLU A 1 108 ? -15.383 -7.781 1.01 1 88.69 108 GLU A N 1
ATOM 824 C CA . GLU A 1 108 ? -15.797 -8.602 2.146 1 88.69 108 GLU A CA 1
ATOM 825 C C . GLU A 1 108 ? -14.703 -9.594 2.537 1 88.69 108 GLU A C 1
ATOM 827 O O . GLU A 1 108 ? -14.914 -10.43 3.42 1 88.69 108 GLU A O 1
ATOM 832 N N . GLY A 1 109 ? -13.664 -9.5 1.845 1 92.62 109 GLY A N 1
ATOM 833 C CA . GLY A 1 109 ? -12.586 -10.438 2.123 1 92.62 109 GLY A CA 1
ATOM 834 C C . GLY A 1 109 ? -12.781 -11.789 1.459 1 92.62 109 GLY A C 1
ATOM 835 O O . GLY A 1 109 ? -13.531 -11.906 0.489 1 92.62 109 GLY A O 1
ATOM 836 N N . LEU A 1 110 ? -11.984 -12.719 1.87 1 96 110 LEU A N 1
ATOM 837 C CA . LEU A 1 110 ? -12.031 -14.07 1.319 1 96 110 LEU A CA 1
ATOM 838 C C . LEU A 1 110 ? -12.891 -14.984 2.188 1 96 110 LEU A C 1
ATOM 840 O O . LEU A 1 110 ? -12.867 -14.883 3.416 1 96 110 LEU A O 1
ATOM 844 N N . SER A 1 111 ? -13.617 -15.898 1.604 1 94.69 111 SER A N 1
ATOM 845 C CA . SER A 1 111 ? -14.445 -16.844 2.338 1 94.69 111 SER A CA 1
ATOM 846 C C . SER A 1 111 ? -13.586 -17.828 3.127 1 94.69 111 SER A C 1
ATOM 848 O O . SER A 1 111 ? -12.438 -18.094 2.76 1 94.69 111 SER A O 1
ATOM 850 N N . PRO A 1 112 ? -14.203 -18.344 4.188 1 94.81 112 PRO A N 1
ATOM 851 C CA . PRO A 1 112 ? -13.492 -19.391 4.93 1 94.81 112 PRO A CA 1
ATOM 852 C C . PRO A 1 112 ? -13.07 -20.562 4.047 1 94.81 112 PRO A C 1
ATOM 854 O O . PRO A 1 112 ? -12 -21.141 4.25 1 94.81 112 PRO A O 1
ATOM 857 N N . ALA A 1 113 ? -13.875 -20.906 3.111 1 95.56 113 ALA A N 1
ATOM 858 C CA . ALA A 1 113 ? -13.57 -22 2.199 1 95.56 113 ALA A CA 1
ATOM 859 C C . ALA A 1 113 ? -12.32 -21.703 1.38 1 95.56 113 ALA A C 1
ATOM 861 O O . ALA A 1 113 ? -11.453 -22.578 1.21 1 95.56 113 ALA A O 1
ATOM 862 N N . THR A 1 114 ? -12.219 -20.469 0.888 1 96.88 114 THR A N 1
ATOM 863 C CA . THR A 1 114 ? -11.055 -20.047 0.114 1 96.88 114 THR A CA 1
ATOM 864 C C . THR A 1 114 ? -9.805 -20.031 0.989 1 96.88 114 THR A C 1
ATOM 866 O O . THR A 1 114 ? -8.734 -20.484 0.562 1 96.88 114 THR A O 1
ATOM 869 N N . LEU A 1 115 ? -9.945 -19.531 2.193 1 97.06 115 LEU A N 1
ATOM 870 C CA . LEU A 1 115 ? -8.82 -19.5 3.125 1 97.06 115 LEU A CA 1
ATOM 871 C C . LEU A 1 115 ? -8.352 -20.906 3.467 1 97.06 115 LEU A C 1
ATOM 873 O O . LEU A 1 115 ? -7.148 -21.156 3.584 1 97.06 115 LEU A O 1
ATOM 877 N N . ALA A 1 116 ? -9.305 -21.828 3.584 1 95.88 116 ALA A N 1
ATOM 878 C CA . ALA A 1 116 ? -8.992 -23.203 3.916 1 95.88 116 ALA A CA 1
ATOM 879 C C . ALA A 1 116 ? -8.25 -23.891 2.77 1 95.88 116 ALA A C 1
ATOM 881 O O . ALA A 1 116 ? -7.445 -24.797 2.996 1 95.88 116 ALA A O 1
ATOM 882 N N . LEU A 1 117 ? -8.547 -23.453 1.569 1 95.62 117 LEU A N 1
ATOM 883 C CA . LEU A 1 117 ? -7.93 -24 0.367 1 95.62 117 LEU A CA 1
ATOM 884 C C . LEU A 1 117 ? -6.496 -23.516 0.215 1 95.62 117 LEU A C 1
ATOM 886 O O . LEU A 1 117 ? -5.699 -24.125 -0.503 1 95.62 117 LEU A O 1
ATOM 890 N N . SER A 1 118 ? -6.117 -22.438 0.837 1 97.88 118 SER A N 1
ATOM 891 C CA . SER A 1 118 ? -4.805 -21.828 0.69 1 97.88 118 SER A CA 1
ATOM 892 C C . SER A 1 118 ? -3.773 -22.484 1.591 1 97.88 118 SER A C 1
ATOM 894 O O . SER A 1 118 ? -4.078 -22.859 2.729 1 97.88 118 SER A O 1
ATOM 896 N N . GLN A 1 119 ? -2.617 -22.656 1.098 1 98.31 119 GLN A N 1
ATOM 897 C CA . GLN A 1 119 ? -1.548 -23.281 1.872 1 98.31 119 GLN A CA 1
ATOM 898 C C . GLN A 1 119 ? -0.854 -22.266 2.77 1 98.31 119 GLN A C 1
ATOM 900 O O . GLN A 1 119 ? -0.186 -22.625 3.738 1 98.31 119 GLN A O 1
ATOM 905 N N . GLU A 1 120 ? -0.949 -20.953 2.395 1 97.88 120 GLU A N 1
ATOM 906 C CA . GLU A 1 120 ? -0.394 -19.859 3.184 1 97.88 120 GLU A CA 1
ATOM 907 C C . GLU A 1 120 ? -1.295 -18.625 3.133 1 97.88 120 GLU A C 1
ATOM 909 O O . GLU A 1 120 ? -2.098 -18.484 2.209 1 97.88 120 GLU A O 1
ATOM 914 N N . ARG A 1 121 ? -1.149 -17.891 4.156 1 98.38 121 ARG A N 1
ATOM 915 C CA . ARG A 1 121 ? -1.768 -16.562 4.203 1 98.38 121 ARG A CA 1
ATOM 916 C C . ARG A 1 121 ? -0.723 -15.484 4.438 1 98.38 121 ARG A C 1
ATOM 918 O O . ARG A 1 121 ? 0.11 -15.602 5.34 1 98.38 121 ARG A O 1
ATOM 925 N N . TRP A 1 122 ? -0.74 -14.523 3.561 1 98.69 122 TRP A N 1
ATOM 926 C CA . TRP A 1 122 ? 0.206 -13.422 3.68 1 98.69 122 TRP A CA 1
ATOM 927 C C . TRP A 1 122 ? -0.518 -12.117 3.984 1 98.69 122 TRP A C 1
ATOM 929 O O . TRP A 1 122 ? -1.571 -11.836 3.408 1 98.69 122 TRP A O 1
ATOM 939 N N . SER A 1 123 ? 0.009 -11.367 4.879 1 98.19 123 SER A N 1
ATOM 940 C CA . SER A 1 123 ? -0.439 -10.008 5.156 1 98.19 123 SER A CA 1
ATOM 941 C C . SER A 1 123 ? 0.539 -8.984 4.598 1 98.19 123 SER A C 1
ATOM 943 O O . SER A 1 123 ? 1.741 -9.055 4.863 1 98.19 123 SER A O 1
ATOM 945 N N . LEU A 1 124 ? 0.053 -8.047 3.791 1 97.56 124 LEU A N 1
ATOM 946 C CA . LEU A 1 124 ? 0.912 -7.02 3.213 1 97.56 124 LEU A CA 1
ATOM 947 C C . LEU A 1 124 ? 1.024 -5.816 4.148 1 97.56 124 LEU A C 1
ATOM 949 O O . LEU A 1 124 ? 1.924 -4.988 3.992 1 97.56 124 LEU A O 1
ATOM 953 N N . SER A 1 125 ? 0.123 -5.652 5.027 1 97 125 SER A N 1
ATOM 954 C CA . SER A 1 125 ? 0.087 -4.566 6 1 97 125 SER A CA 1
ATOM 955 C C . SER A 1 125 ? -0.94 -4.84 7.094 1 97 125 SER A C 1
ATOM 957 O O . SER A 1 125 ? -1.864 -5.633 6.902 1 97 125 SER A O 1
ATOM 959 N N . ARG A 1 126 ? -0.808 -4.184 8.195 1 97.06 126 ARG A N 1
ATOM 960 C CA . ARG A 1 126 ? -1.813 -4.25 9.25 1 97.06 126 ARG A CA 1
ATOM 961 C C . ARG A 1 126 ? -3.033 -3.404 8.898 1 97.06 126 ARG A C 1
ATOM 963 O O . ARG A 1 126 ? -4.094 -3.549 9.516 1 97.06 126 ARG A O 1
ATOM 970 N N . LEU A 1 127 ? -2.879 -2.518 7.996 1 97.75 127 LEU A N 1
ATOM 971 C CA . LEU A 1 127 ? -3.953 -1.638 7.551 1 97.75 127 LEU A CA 1
ATOM 972 C C . LEU A 1 127 ? -4.91 -2.377 6.621 1 97.75 127 LEU A C 1
ATOM 974 O O . LEU A 1 127 ? -4.477 -3.188 5.797 1 97.75 127 LEU A O 1
ATOM 978 N N . THR A 1 128 ? -6.113 -2.104 6.715 1 96.75 128 THR A N 1
ATOM 979 C CA . THR A 1 128 ? -7.078 -2.547 5.715 1 96.75 128 THR A CA 1
ATOM 980 C C . THR A 1 128 ? -6.969 -1.706 4.445 1 96.75 128 THR A C 1
ATOM 982 O O . THR A 1 128 ? -7.125 -0.484 4.492 1 96.75 128 THR A O 1
ATOM 985 N N . LEU A 1 129 ? -6.699 -2.367 3.414 1 96.62 129 LEU A N 1
ATOM 986 C CA . LEU A 1 129 ? -6.535 -1.681 2.137 1 96.62 129 LEU A CA 1
ATOM 987 C C . LEU A 1 129 ? -7.602 -2.125 1.142 1 96.62 129 LEU A C 1
ATOM 989 O O . LEU A 1 129 ? -7.992 -3.295 1.126 1 96.62 129 LEU A O 1
ATOM 993 N N . PRO A 1 130 ? -8.078 -1.203 0.354 1 95.88 130 PRO A N 1
ATOM 994 C CA . PRO A 1 130 ? -9 -1.638 -0.696 1 95.88 130 PRO A CA 1
ATOM 995 C C . PRO A 1 130 ? -8.344 -2.564 -1.715 1 95.88 130 PRO A C 1
ATOM 997 O O . PRO A 1 130 ? -7.145 -2.449 -1.975 1 95.88 130 PRO A O 1
ATOM 1000 N N . HIS A 1 131 ? -9.07 -3.355 -2.33 1 95.5 131 HIS A N 1
ATOM 1001 C CA . HIS A 1 131 ? -8.547 -4.414 -3.186 1 95.5 131 HIS A CA 1
ATOM 1002 C C . HIS A 1 131 ? -7.809 -3.832 -4.391 1 95.5 131 HIS A C 1
ATOM 1004 O O . HIS A 1 131 ? -6.816 -4.402 -4.848 1 95.5 131 HIS A O 1
ATOM 1010 N N . PRO A 1 132 ? -8.234 -2.674 -4.992 1 95.19 132 PRO A N 1
ATOM 1011 C CA . PRO A 1 132 ? -7.418 -2.127 -6.078 1 95.19 132 PRO A CA 1
ATOM 1012 C C . PRO A 1 132 ? -5.984 -1.818 -5.648 1 95.19 132 PRO A C 1
ATOM 1014 O O . PRO A 1 132 ? -5.039 -2.088 -6.395 1 95.19 132 PRO A O 1
ATOM 1017 N N . LEU A 1 133 ? -5.852 -1.299 -4.484 1 96.88 133 LEU A N 1
ATOM 1018 C CA . LEU A 1 133 ? -4.531 -0.951 -3.973 1 96.88 133 LEU A CA 1
ATOM 1019 C C . LEU A 1 133 ? -3.732 -2.205 -3.631 1 96.88 133 LEU A C 1
ATOM 1021 O O . LEU A 1 133 ? -2.516 -2.246 -3.83 1 96.88 133 LEU A O 1
ATOM 1025 N N . VAL A 1 134 ? -4.41 -3.213 -3.1 1 97.88 134 VAL A N 1
ATOM 1026 C CA . VAL A 1 134 ? -3.75 -4.465 -2.748 1 97.88 134 VAL A CA 1
ATOM 1027 C C . VAL A 1 134 ? -3.127 -5.086 -3.996 1 97.88 134 VAL A C 1
ATOM 1029 O O . VAL A 1 134 ? -2.023 -5.637 -3.938 1 97.88 134 VAL A O 1
ATOM 1032 N N . ARG A 1 135 ? -3.816 -5.016 -5.098 1 97.69 135 ARG A N 1
ATOM 1033 C CA . ARG A 1 135 ? -3.32 -5.551 -6.359 1 97.69 135 ARG A CA 1
ATOM 1034 C C . ARG A 1 135 ? -1.974 -4.934 -6.723 1 97.69 135 ARG A C 1
ATOM 1036 O O . ARG A 1 135 ? -1.021 -5.652 -7.039 1 97.69 135 ARG A O 1
ATOM 1043 N N . ILE A 1 136 ? -1.93 -3.631 -6.648 1 98.31 136 ILE A N 1
ATOM 1044 C CA . ILE A 1 136 ? -0.715 -2.902 -6.996 1 98.31 136 ILE A CA 1
ATOM 1045 C C . ILE A 1 136 ? 0.388 -3.229 -5.992 1 98.31 136 ILE A C 1
ATOM 1047 O O . ILE A 1 136 ? 1.525 -3.51 -6.379 1 98.31 136 ILE A O 1
ATOM 1051 N N . LEU A 1 137 ? 0.055 -3.24 -4.727 1 98.31 137 LEU A N 1
ATOM 1052 C CA . LEU A 1 137 ? 1.014 -3.492 -3.658 1 98.31 137 LEU A CA 1
ATOM 1053 C C . LEU A 1 137 ? 1.626 -4.883 -3.793 1 98.31 137 LEU A C 1
ATOM 1055 O O . LEU A 1 137 ? 2.838 -5.051 -3.639 1 98.31 137 LEU A O 1
ATOM 1059 N N . LEU A 1 138 ? 0.772 -5.824 -4.074 1 98.69 138 LEU A N 1
ATOM 1060 C CA . LEU A 1 138 ? 1.259 -7.191 -4.219 1 98.69 138 LEU A CA 1
ATOM 1061 C C . LEU A 1 138 ? 2.273 -7.289 -5.352 1 98.69 138 LEU A C 1
ATOM 1063 O O . LEU A 1 138 ? 3.365 -7.836 -5.168 1 98.69 138 LEU A O 1
ATOM 1067 N N . LEU A 1 139 ? 1.919 -6.75 -6.496 1 98.62 139 LEU A N 1
ATOM 1068 C CA . LEU A 1 139 ? 2.791 -6.84 -7.664 1 98.62 139 LEU A CA 1
ATOM 1069 C C . LEU A 1 139 ? 4.109 -6.117 -7.418 1 98.62 139 LEU A C 1
ATOM 1071 O O . LEU A 1 139 ? 5.176 -6.625 -7.77 1 98.62 139 LEU A O 1
ATOM 1075 N N . GLU A 1 140 ? 4.043 -4.949 -6.805 1 98.12 140 GLU A N 1
ATOM 1076 C CA . GLU A 1 140 ? 5.25 -4.199 -6.469 1 98.12 140 GLU A CA 1
ATOM 1077 C C . GLU A 1 140 ? 6.129 -4.98 -5.496 1 98.12 140 GLU A C 1
ATOM 1079 O O . GLU A 1 140 ? 7.344 -5.062 -5.676 1 98.12 140 GLU A O 1
ATOM 1084 N N . THR A 1 141 ? 5.574 -5.52 -4.457 1 98.19 141 THR A N 1
ATOM 1085 C CA . THR A 1 141 ? 6.293 -6.234 -3.408 1 98.19 141 THR A CA 1
ATOM 1086 C C . THR A 1 141 ? 6.969 -7.48 -3.969 1 98.19 141 THR A C 1
ATOM 1088 O O . THR A 1 141 ? 8.117 -7.781 -3.625 1 98.19 141 THR A O 1
ATOM 1091 N N . ILE A 1 142 ? 6.234 -8.219 -4.82 1 98.5 142 ILE A N 1
ATOM 1092 C CA . ILE A 1 142 ? 6.801 -9.414 -5.441 1 98.5 142 ILE A CA 1
ATOM 1093 C C . ILE A 1 142 ? 7.941 -9.016 -6.375 1 98.5 142 ILE A C 1
ATOM 1095 O O . ILE A 1 142 ? 9 -9.648 -6.379 1 98.5 142 ILE A O 1
ATOM 1099 N N . TYR A 1 143 ? 7.711 -7.977 -7.125 1 98.38 143 TYR A N 1
ATOM 1100 C CA . TYR A 1 143 ? 8.773 -7.484 -7.992 1 98.38 143 TYR A CA 1
ATOM 1101 C C . TYR A 1 143 ? 10.016 -7.133 -7.188 1 98.38 143 TYR A C 1
ATOM 1103 O O . TYR A 1 143 ? 11.133 -7.527 -7.547 1 98.38 143 TYR A O 1
ATOM 1111 N N . ARG A 1 144 ? 9.859 -6.422 -6.168 1 97.81 144 ARG A N 1
ATOM 1112 C CA . ARG A 1 144 ? 10.977 -6.031 -5.32 1 97.81 144 ARG A CA 1
ATOM 1113 C C . ARG A 1 144 ? 11.688 -7.258 -4.754 1 97.81 144 ARG A C 1
ATOM 1115 O O . ARG A 1 144 ? 12.914 -7.281 -4.652 1 97.81 144 ARG A O 1
ATOM 1122 N N . ALA A 1 145 ? 10.906 -8.211 -4.352 1 98.12 145 ALA A N 1
ATOM 1123 C CA . ALA A 1 145 ? 11.5 -9.438 -3.83 1 98.12 145 ALA A CA 1
ATOM 1124 C C . ALA A 1 145 ? 12.398 -10.094 -4.867 1 98.12 145 ALA A C 1
ATOM 1126 O O . ALA A 1 145 ? 13.508 -10.531 -4.551 1 98.12 145 ALA A O 1
ATOM 1127 N N . PHE A 1 146 ? 11.922 -10.133 -6.07 1 97.88 146 PHE A N 1
ATOM 1128 C CA . PHE A 1 146 ? 12.734 -10.695 -7.145 1 97.88 146 PHE A CA 1
ATOM 1129 C C . PHE A 1 146 ? 13.961 -9.828 -7.395 1 97.88 146 PHE A C 1
ATOM 1131 O O . PHE A 1 146 ? 15.047 -10.344 -7.668 1 97.88 146 PHE A O 1
ATOM 1138 N N . ALA A 1 147 ? 13.734 -8.523 -7.344 1 97.31 147 ALA A N 1
ATOM 1139 C CA . ALA A 1 147 ? 14.859 -7.609 -7.523 1 97.31 147 ALA A CA 1
ATOM 1140 C C . ALA A 1 147 ? 15.938 -7.852 -6.469 1 97.31 147 ALA A C 1
ATOM 1142 O O . ALA A 1 147 ? 17.125 -7.895 -6.785 1 97.31 147 ALA A O 1
ATOM 1143 N N . ILE A 1 148 ? 15.555 -8 -5.254 1 97.19 148 ILE A N 1
ATOM 1144 C CA . ILE A 1 148 ? 16.484 -8.273 -4.16 1 97.19 148 ILE A CA 1
ATOM 1145 C C . ILE A 1 148 ? 17.234 -9.57 -4.43 1 97.19 148 ILE A C 1
ATOM 1147 O O . ILE A 1 148 ? 18.453 -9.617 -4.332 1 97.19 148 ILE A O 1
ATOM 1151 N N . ASN A 1 149 ? 16.5 -10.609 -4.789 1 97.19 149 ASN A N 1
ATOM 1152 C CA . ASN A 1 149 ? 17.078 -11.938 -4.988 1 97.19 149 ASN A CA 1
ATOM 1153 C C . ASN A 1 149 ? 18.031 -11.961 -6.168 1 97.19 149 ASN A C 1
ATOM 1155 O O . ASN A 1 149 ? 18.906 -12.828 -6.242 1 97.19 149 ASN A O 1
ATOM 1159 N N . ASN A 1 150 ? 17.875 -11.023 -7.055 1 95.88 150 ASN A N 1
ATOM 1160 C CA . ASN A 1 150 ? 18.719 -11.008 -8.258 1 95.88 150 ASN A CA 1
ATOM 1161 C C . ASN A 1 150 ? 19.703 -9.844 -8.242 1 95.88 150 ASN A C 1
ATOM 1163 O O . ASN A 1 150 ? 20.281 -9.508 -9.273 1 95.88 150 ASN A O 1
ATOM 1167 N N . ASN A 1 151 ? 19.766 -9.102 -7.09 1 92.75 151 ASN A N 1
ATOM 1168 C CA . ASN A 1 151 ? 20.672 -7.973 -6.914 1 92.75 151 ASN A CA 1
ATOM 1169 C C . ASN A 1 151 ? 20.422 -6.891 -7.961 1 92.75 151 ASN A C 1
ATOM 1171 O O . ASN A 1 151 ? 21.375 -6.328 -8.516 1 92.75 151 ASN A O 1
ATOM 1175 N N . HIS A 1 152 ? 19.281 -6.762 -8.281 1 88.56 152 HIS A N 1
ATOM 1176 C CA . HIS A 1 152 ? 18.844 -5.707 -9.195 1 88.56 152 HIS A CA 1
ATOM 1177 C C . HIS A 1 152 ? 18.891 -4.34 -8.516 1 88.56 152 HIS A C 1
ATOM 1179 O O . HIS A 1 152 ? 18.562 -4.215 -7.336 1 88.56 152 HIS A O 1
ATOM 1185 N N . PRO A 1 153 ? 19.234 -3.264 -9.211 1 83.94 153 PRO A N 1
ATOM 1186 C CA . PRO A 1 153 ? 19.375 -1.928 -8.625 1 83.94 153 PRO A CA 1
ATOM 1187 C C . PRO A 1 153 ? 18.062 -1.398 -8.055 1 83.94 153 PRO A C 1
ATOM 1189 O O . PRO A 1 153 ? 18.062 -0.462 -7.25 1 83.94 153 PRO A O 1
ATOM 1192 N N . TYR A 1 154 ? 17.047 -1.93 -8.367 1 80.94 154 TYR A N 1
ATOM 1193 C CA . TYR A 1 154 ? 15.75 -1.49 -7.883 1 80.94 154 TYR A CA 1
ATOM 1194 C C . TYR A 1 154 ? 15.656 -1.628 -6.367 1 80.94 154 TYR A C 1
ATOM 1196 O O . TYR A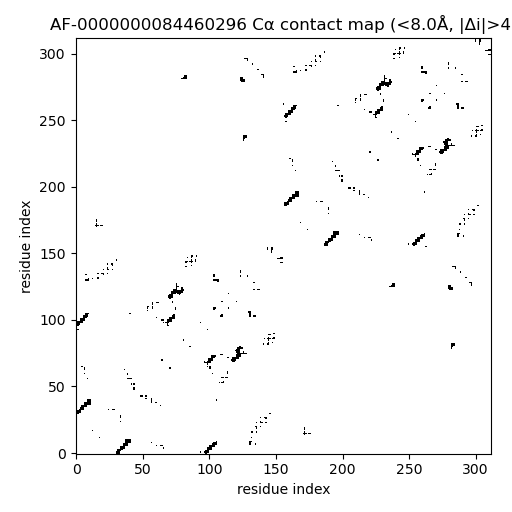 1 154 ? 14.875 -0.919 -5.723 1 80.94 154 TYR A O 1
ATOM 1204 N N . HIS A 1 155 ? 16.406 -2.545 -5.742 1 72.12 155 HIS A N 1
ATOM 1205 C CA . HIS A 1 155 ? 16.219 -2.834 -4.324 1 72.12 155 HIS A CA 1
ATOM 1206 C C . HIS A 1 155 ? 16.875 -1.773 -3.451 1 72.12 155 HIS A C 1
ATOM 1208 O O . HIS A 1 155 ? 16.656 -1.741 -2.236 1 72.12 155 HIS A O 1
ATOM 1214 N N . LYS A 1 156 ? 17.609 -0.911 -4.094 1 63.91 156 LYS A N 1
ATOM 1215 C CA . LYS A 1 156 ? 18.328 0.091 -3.316 1 63.91 156 LYS A CA 1
ATOM 1216 C C . LYS A 1 156 ? 17.453 1.313 -3.047 1 63.91 156 LYS A C 1
ATOM 1218 O O . LYS A 1 156 ? 16.625 1.676 -3.871 1 63.91 156 LYS A O 1
ATOM 1223 N N . MET B 1 1 ? -11.445 23.672 10.859 1 87.62 1 MET B N 1
ATOM 1224 C CA . MET B 1 1 ? -11.211 22.438 10.141 1 87.62 1 MET B CA 1
ATOM 1225 C C . MET B 1 1 ? -9.75 22 10.25 1 87.62 1 MET B C 1
ATOM 1227 O O . MET B 1 1 ? -8.852 22.844 10.234 1 87.62 1 MET B O 1
ATOM 1231 N N . LEU B 1 2 ? -9.523 20.766 10.445 1 96.38 2 LEU B N 1
ATOM 1232 C CA . LEU B 1 2 ? -8.148 20.281 10.57 1 96.38 2 LEU B CA 1
ATOM 1233 C C . LEU B 1 2 ? -7.379 20.5 9.273 1 96.38 2 LEU B C 1
ATOM 1235 O O . LEU B 1 2 ? -7.902 20.266 8.188 1 96.38 2 LEU B O 1
ATOM 1239 N N . LYS B 1 3 ? -6.184 21.078 9.406 1 98.56 3 LYS B N 1
ATOM 1240 C CA . LYS B 1 3 ? -5.273 21.203 8.266 1 98.56 3 LYS B CA 1
ATOM 1241 C C . LYS B 1 3 ? -4.312 20.016 8.203 1 98.56 3 LYS B C 1
ATOM 1243 O O . LYS B 1 3 ? -3.824 19.547 9.234 1 98.56 3 LYS B O 1
ATOM 1248 N N . MET B 1 4 ? -4.051 19.578 6.977 1 98.62 4 MET B N 1
ATOM 1249 C CA . MET B 1 4 ? -3.08 18.516 6.758 1 98.62 4 MET B CA 1
ATOM 1250 C C . MET B 1 4 ? -2.143 18.859 5.605 1 98.62 4 MET B C 1
ATOM 1252 O O . MET B 1 4 ? -2.594 19.25 4.527 1 98.62 4 MET B O 1
ATOM 1256 N N . THR B 1 5 ? -0.914 18.828 5.875 1 98.81 5 THR B N 1
ATOM 1257 C CA . THR B 1 5 ? 0.1 18.984 4.836 1 98.81 5 THR B CA 1
ATOM 1258 C C . THR B 1 5 ? 0.89 17.688 4.648 1 98.81 5 THR B C 1
ATOM 1260 O O . THR B 1 5 ? 1.351 17.094 5.621 1 98.81 5 THR B O 1
ATOM 1263 N N . VAL B 1 6 ? 0.958 17.266 3.412 1 98.75 6 VAL B N 1
ATOM 1264 C CA . VAL B 1 6 ? 1.819 16.141 3.057 1 98.75 6 VAL B CA 1
ATOM 1265 C C . VAL B 1 6 ? 3.021 16.641 2.262 1 98.75 6 VAL B C 1
ATOM 1267 O O . VAL B 1 6 ? 2.867 17.188 1.167 1 98.75 6 VAL B O 1
ATOM 1270 N N . ILE B 1 7 ? 4.184 16.5 2.857 1 98.75 7 ILE B N 1
ATOM 1271 C CA . ILE B 1 7 ? 5.438 16.781 2.172 1 98.75 7 ILE B CA 1
ATOM 1272 C C . ILE B 1 7 ? 6.051 15.492 1.641 1 98.75 7 ILE B C 1
ATOM 1274 O O . ILE B 1 7 ? 6.43 14.617 2.418 1 98.75 7 ILE B O 1
ATOM 1278 N N . ALA B 1 8 ? 6.168 15.383 0.339 1 97.94 8 ALA B N 1
ATOM 1279 C CA . ALA B 1 8 ? 6.605 14.133 -0.277 1 97.94 8 ALA B CA 1
ATOM 1280 C C . ALA B 1 8 ? 7.789 14.367 -1.212 1 97.94 8 ALA B C 1
ATOM 1282 O O . ALA B 1 8 ? 7.715 15.195 -2.119 1 97.94 8 ALA B O 1
ATOM 1283 N N . CYS B 1 9 ? 8.805 13.578 -0.963 1 95.19 9 CYS B N 1
ATOM 1284 C CA . CYS B 1 9 ? 9.922 13.617 -1.897 1 95.19 9 CYS B CA 1
ATOM 1285 C C . CYS B 1 9 ? 9.539 12.984 -3.23 1 95.19 9 CYS B C 1
ATOM 1287 O O . CYS B 1 9 ? 8.93 11.914 -3.262 1 95.19 9 CYS B O 1
ATOM 1289 N N . GLY B 1 10 ? 9.969 13.609 -4.266 1 92.56 10 GLY B N 1
ATOM 1290 C CA . GLY B 1 10 ? 9.648 13.172 -5.617 1 92.56 10 GLY B CA 1
ATOM 1291 C C . GLY B 1 10 ? 8.656 14.078 -6.32 1 92.56 10 GLY B C 1
ATOM 1292 O O . GLY B 1 10 ? 7.613 14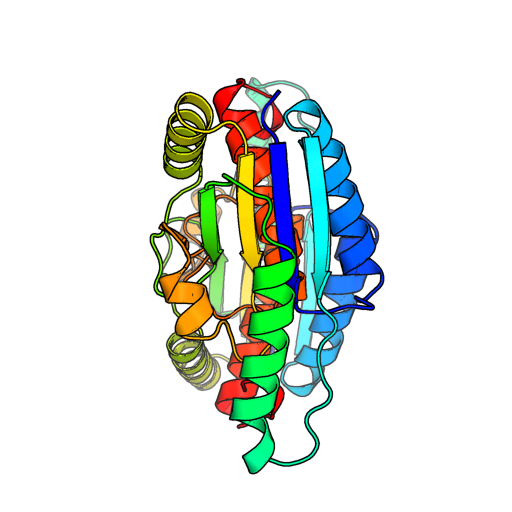.422 -5.754 1 92.56 10 GLY B O 1
ATOM 1293 N N . SER B 1 11 ? 9.164 14.453 -7.457 1 91.31 11 SER B N 1
ATOM 1294 C CA . SER B 1 11 ? 8.281 15.219 -8.336 1 91.31 11 SER B CA 1
ATOM 1295 C C . SER B 1 11 ? 8.125 14.531 -9.688 1 91.31 11 SER B C 1
ATOM 1297 O O . SER B 1 11 ? 8.711 13.477 -9.93 1 91.31 11 SER B O 1
ATOM 1299 N N . LYS B 1 12 ? 7.148 14.898 -10.508 1 89.56 12 LYS B N 1
ATOM 1300 C CA . LYS B 1 12 ? 6.902 14.312 -11.828 1 89.56 12 LYS B CA 1
ATOM 1301 C C . LYS B 1 12 ? 6.527 12.836 -11.711 1 89.56 12 LYS B C 1
ATOM 1303 O O . LYS B 1 12 ? 7.125 11.984 -12.375 1 89.56 12 LYS B O 1
ATOM 1308 N N . MET B 1 13 ? 5.68 12.523 -10.961 1 94.12 13 MET B N 1
ATOM 1309 C CA . MET B 1 13 ? 5.203 11.164 -10.719 1 94.12 13 MET B CA 1
ATOM 1310 C C . MET B 1 13 ? 4.531 10.594 -11.961 1 94.12 13 MET B C 1
ATOM 1312 O O . MET B 1 13 ? 4.031 11.344 -12.805 1 94.12 13 MET B O 1
ATOM 1316 N N . PRO B 1 14 ? 4.578 9.258 -12.109 1 95.62 14 PRO B N 1
ATOM 1317 C CA . PRO B 1 14 ? 3.789 8.656 -13.18 1 95.62 14 PRO B CA 1
ATOM 1318 C C . PRO B 1 14 ? 2.316 9.062 -13.133 1 95.62 14 PRO B C 1
ATOM 1320 O O . PRO B 1 14 ? 1.803 9.406 -12.062 1 95.62 14 PRO B O 1
ATOM 1323 N N . SER B 1 15 ? 1.665 8.992 -14.281 1 97.19 15 SER B N 1
ATOM 1324 C CA . SER B 1 15 ? 0.283 9.438 -14.406 1 97.19 15 SER B CA 1
ATOM 1325 C C . SER B 1 15 ? -0.628 8.727 -13.422 1 97.19 15 SER B C 1
ATOM 1327 O O . SER B 1 15 ? -1.523 9.336 -12.836 1 97.19 15 SER B O 1
ATOM 1329 N N . TRP B 1 16 ? -0.385 7.48 -13.25 1 97.62 16 TRP B N 1
ATOM 1330 C CA . TRP B 1 16 ? -1.28 6.707 -12.391 1 97.62 16 TRP B CA 1
ATOM 1331 C C . TRP B 1 16 ? -1.163 7.16 -10.938 1 97.62 16 TRP B C 1
ATOM 1333 O O . TRP B 1 16 ? -2.156 7.184 -10.203 1 97.62 16 TRP B O 1
ATOM 1343 N N . VAL B 1 17 ? 0.013 7.566 -10.508 1 98.12 17 VAL B N 1
ATOM 1344 C CA . VAL B 1 17 ? 0.22 8.078 -9.156 1 98.12 17 VAL B CA 1
ATOM 1345 C C . VAL B 1 17 ? -0.533 9.391 -8.977 1 98.12 17 VAL B C 1
ATOM 1347 O O . VAL B 1 17 ? -1.229 9.586 -7.98 1 98.12 17 VAL B O 1
ATOM 1350 N N . ASN B 1 18 ? -0.363 10.258 -9.977 1 97.88 18 ASN B N 1
ATOM 1351 C CA . ASN B 1 18 ? -1.047 11.547 -9.93 1 97.88 18 ASN B CA 1
ATOM 1352 C C . ASN B 1 18 ? -2.562 11.375 -9.867 1 97.88 18 ASN B C 1
ATOM 1354 O O . ASN B 1 18 ? -3.24 12.07 -9.109 1 97.88 18 ASN B O 1
ATOM 1358 N N . GLU B 1 19 ? -3.037 10.469 -10.648 1 98.06 19 GLU B N 1
ATOM 1359 C CA . GLU B 1 19 ? -4.473 10.211 -10.68 1 98.06 19 GLU B CA 1
ATOM 1360 C C . GLU B 1 19 ? -4.973 9.695 -9.336 1 98.06 19 GLU B C 1
ATOM 1362 O O . GLU B 1 19 ? -5.969 10.188 -8.797 1 98.06 19 GLU B O 1
ATOM 1367 N N . ALA B 1 20 ? -4.301 8.711 -8.797 1 98.12 20 ALA B N 1
ATOM 1368 C CA . ALA B 1 20 ? -4.688 8.141 -7.504 1 98.12 20 ALA B CA 1
ATOM 1369 C C . ALA B 1 20 ? -4.602 9.188 -6.398 1 98.12 20 ALA B C 1
ATOM 1371 O O . ALA B 1 20 ? -5.496 9.281 -5.555 1 98.12 20 ALA B O 1
ATOM 1372 N N . THR B 1 21 ? -3.504 9.938 -6.434 1 97.88 21 THR B N 1
ATOM 1373 C CA . THR B 1 21 ? -3.301 10.984 -5.445 1 97.88 21 THR B CA 1
ATOM 1374 C C . THR B 1 21 ? -4.43 12.016 -5.508 1 97.88 21 THR B C 1
ATOM 1376 O O . THR B 1 21 ? -4.965 12.422 -4.473 1 97.88 21 THR B O 1
ATOM 1379 N N . LYS B 1 22 ? -4.754 12.406 -6.676 1 97.5 22 LYS B N 1
ATOM 1380 C CA . LYS B 1 22 ? -5.84 13.359 -6.871 1 97.5 22 LYS B CA 1
ATOM 1381 C C . LYS B 1 22 ? -7.16 12.805 -6.352 1 97.5 22 LYS B C 1
ATOM 1383 O O . LYS B 1 22 ? -7.918 13.508 -5.684 1 97.5 22 LYS B O 1
ATOM 1388 N N . GLU B 1 23 ? -7.426 11.57 -6.609 1 97.19 23 GLU B N 1
ATOM 1389 C CA . GLU B 1 23 ? -8.664 10.93 -6.18 1 97.19 23 GLU B CA 1
ATOM 1390 C C . GLU B 1 23 ? -8.789 10.938 -4.66 1 97.19 23 GLU B C 1
ATOM 1392 O O . GLU B 1 23 ? -9.805 11.383 -4.113 1 97.19 23 GLU B O 1
ATOM 1397 N N . TYR B 1 24 ? -7.801 10.469 -3.99 1 97.88 24 TYR B N 1
ATOM 1398 C CA . TYR B 1 24 ? -7.883 10.367 -2.537 1 97.88 24 TYR B CA 1
ATOM 1399 C C . TYR B 1 24 ? -7.793 11.742 -1.89 1 97.88 24 TYR B C 1
ATOM 1401 O O . TYR B 1 24 ? -8.383 11.977 -0.831 1 97.88 24 TYR B O 1
ATOM 1409 N N . SER B 1 25 ? -7.043 12.688 -2.529 1 98 25 SER B N 1
ATOM 1410 C CA . SER B 1 25 ? -7.012 14.062 -2.043 1 98 25 SER B CA 1
ATOM 1411 C C . SER B 1 25 ? -8.406 14.688 -2.076 1 98 25 SER B C 1
ATOM 1413 O O . SER B 1 25 ? -8.812 15.359 -1.128 1 98 25 SER B O 1
ATOM 1415 N N . LYS B 1 26 ? -9.055 14.445 -3.197 1 97.38 26 LYS B N 1
ATOM 1416 C CA . LYS B 1 26 ? -10.406 14.969 -3.334 1 97.38 26 LYS B CA 1
ATOM 1417 C C . LYS B 1 26 ? -11.328 14.414 -2.252 1 97.38 26 LYS B C 1
ATOM 1419 O O . LYS B 1 26 ? -12.078 15.164 -1.622 1 97.38 26 LYS B O 1
ATOM 1424 N N . ARG B 1 27 ? -11.273 13.141 -1.964 1 96.44 27 ARG B N 1
ATOM 1425 C CA . ARG B 1 27 ? -12.078 12.5 -0.927 1 96.44 27 ARG B CA 1
ATOM 1426 C C . ARG B 1 27 ? -11.758 13.078 0.448 1 96.44 27 ARG B C 1
ATOM 1428 O O . ARG B 1 27 ? -12.656 13.367 1.233 1 96.44 27 ARG B O 1
ATOM 1435 N N . LEU B 1 28 ? -10.523 13.281 0.686 1 97.44 28 LEU B N 1
ATOM 1436 C CA . LEU B 1 28 ? -10.039 13.727 1.988 1 97.44 28 LEU B CA 1
ATOM 1437 C C . LEU B 1 28 ? -10.492 15.156 2.273 1 97.44 28 LEU B C 1
ATOM 1439 O O . LEU B 1 28 ? -10.633 15.547 3.436 1 97.44 28 LEU B O 1
ATOM 1443 N N . GLN B 1 29 ? -10.664 15.891 1.185 1 96 29 GLN B N 1
ATOM 1444 C CA . GLN B 1 29 ? -11.039 17.297 1.331 1 96 29 GLN B CA 1
ATOM 1445 C C . GLN B 1 29 ? -12.398 17.422 2.012 1 96 29 GLN B C 1
ATOM 1447 O O . GLN B 1 29 ? -12.75 18.5 2.498 1 96 29 GLN B O 1
ATOM 1452 N N . GLU B 1 30 ? -13.133 16.344 2.068 1 94.81 30 GLU B N 1
ATOM 1453 C CA . GLU B 1 30 ? -14.406 16.344 2.789 1 94.81 30 GLU B CA 1
ATOM 1454 C C . GLU B 1 30 ? -14.188 16.453 4.293 1 94.81 30 GLU B C 1
ATOM 1456 O O . GLU B 1 30 ? -15.094 16.844 5.031 1 94.81 30 GLU B O 1
ATOM 1461 N N . PHE B 1 31 ? -12.984 16.172 4.699 1 95.75 31 PHE B N 1
ATOM 1462 C CA . PHE B 1 31 ? -12.75 16.078 6.137 1 95.75 31 PHE B CA 1
ATOM 1463 C C . PHE B 1 31 ? -11.695 17.078 6.578 1 95.75 31 PHE B C 1
ATOM 1465 O O . PHE B 1 31 ? -11.711 17.531 7.723 1 95.75 31 PHE B O 1
ATOM 1472 N N . VAL B 1 32 ? -10.742 17.422 5.68 1 97.62 32 VAL B N 1
ATOM 1473 C CA . VAL B 1 32 ? -9.609 18.25 6.078 1 97.62 32 VAL B CA 1
ATOM 1474 C C . VAL B 1 32 ? -9.258 19.219 4.953 1 97.62 32 VAL B C 1
ATOM 1476 O O . VAL B 1 32 ? -9.672 19.016 3.809 1 97.62 32 VAL B O 1
ATOM 1479 N N . SER B 1 33 ? -8.578 20.328 5.336 1 98.31 33 SER B N 1
ATOM 1480 C CA . SER B 1 33 ? -7.867 21.141 4.352 1 98.31 33 SER B CA 1
ATOM 1481 C C . SER B 1 33 ? -6.504 20.547 4.023 1 98.31 33 SER B C 1
ATOM 1483 O O . SER B 1 33 ? -5.574 20.625 4.828 1 98.31 33 SER B O 1
ATOM 1485 N N . LEU B 1 34 ? -6.398 19.969 2.834 1 98.44 34 LEU B N 1
ATOM 1486 C CA . LEU B 1 34 ? -5.219 19.188 2.488 1 98.44 34 LEU B CA 1
ATOM 1487 C C . LEU B 1 34 ? -4.309 19.953 1.538 1 98.44 34 LEU B C 1
ATOM 1489 O O . LEU B 1 34 ? -4.781 20.547 0.566 1 98.44 34 LEU B O 1
ATOM 1493 N N . SER B 1 35 ? -3.059 19.938 1.843 1 98.19 35 SER B N 1
ATOM 1494 C CA . SER B 1 35 ? -2.025 20.484 0.968 1 98.19 35 SER B CA 1
ATOM 1495 C C . SER B 1 35 ? -0.937 19.453 0.692 1 98.19 35 SER B C 1
ATOM 1497 O O . SER B 1 35 ? -0.464 18.781 1.61 1 98.19 35 SER B O 1
ATOM 1499 N N . LEU B 1 36 ? -0.596 19.359 -0.569 1 97.88 36 LEU B N 1
ATOM 1500 C CA . LEU B 1 36 ? 0.5 18.5 -0.978 1 97.88 36 LEU B CA 1
ATOM 1501 C C . LEU B 1 36 ? 1.69 19.312 -1.469 1 97.88 36 LEU B C 1
ATOM 1503 O O . LEU B 1 36 ? 1.547 20.156 -2.359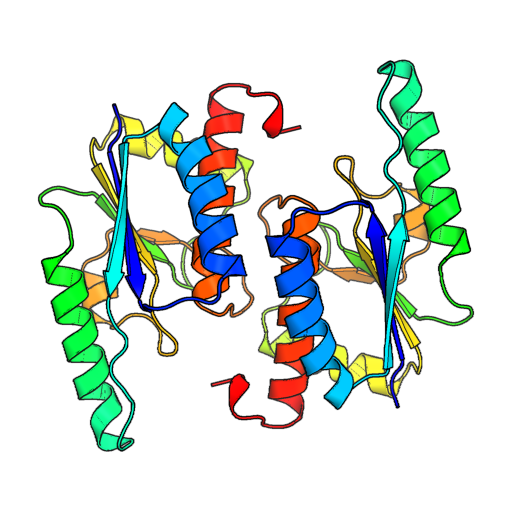 1 97.88 36 LEU B O 1
ATOM 1507 N N . VAL B 1 37 ? 2.82 19.094 -0.851 1 98.19 37 VAL B N 1
ATOM 1508 C CA . VAL B 1 37 ? 4.059 19.766 -1.244 1 98.19 37 VAL B CA 1
ATOM 1509 C C . VAL B 1 37 ? 5.059 18.734 -1.762 1 98.19 37 VAL B C 1
ATOM 1511 O O . VAL B 1 37 ? 5.465 17.828 -1.025 1 98.19 37 VAL B O 1
ATOM 1514 N N . GLU B 1 38 ? 5.445 18.859 -2.979 1 97.56 38 GLU B N 1
ATOM 1515 C CA . GLU B 1 38 ? 6.41 17.938 -3.572 1 97.56 38 GLU B CA 1
ATOM 1516 C C . GLU B 1 38 ? 7.824 18.516 -3.521 1 97.56 38 GLU B C 1
ATOM 1518 O O . GLU B 1 38 ? 8.039 19.672 -3.896 1 97.56 38 GLU B O 1
ATOM 1523 N N . ILE B 1 39 ? 8.742 17.719 -3.037 1 96.75 39 ILE B N 1
ATOM 1524 C CA . ILE B 1 39 ? 10.156 18.062 -2.988 1 96.75 39 ILE B CA 1
ATOM 1525 C C . ILE B 1 39 ? 10.898 17.391 -4.141 1 96.75 39 ILE B C 1
ATOM 1527 O O . ILE B 1 39 ? 10.93 16.156 -4.227 1 96.75 39 ILE B O 1
ATOM 1531 N N . PRO B 1 40 ? 11.453 18.188 -5.059 1 92.94 40 PRO B N 1
ATOM 1532 C CA . PRO B 1 40 ? 12.18 17.547 -6.16 1 92.94 40 PRO B CA 1
ATOM 1533 C C . PRO B 1 40 ? 13.352 16.688 -5.684 1 92.94 40 PRO B C 1
ATOM 1535 O O . PRO B 1 40 ? 14.039 17.062 -4.723 1 92.94 40 PRO B O 1
ATOM 1538 N N . LEU B 1 41 ? 13.438 15.547 -6.352 1 88.06 41 LEU B N 1
ATOM 1539 C CA . LEU B 1 41 ? 14.578 14.688 -6.066 1 88.06 41 LEU B CA 1
ATOM 1540 C C . LEU B 1 41 ? 15.828 15.195 -6.785 1 88.06 41 LEU B C 1
ATOM 1542 O O . LEU B 1 41 ? 15.75 15.617 -7.938 1 88.06 41 LEU B O 1
ATOM 1546 N N . THR B 1 42 ? 16.797 15.258 -5.992 1 77.88 42 THR B N 1
ATOM 1547 C CA . THR B 1 42 ? 18.062 15.664 -6.602 1 77.88 42 THR B CA 1
ATOM 1548 C C . THR B 1 42 ? 18.75 14.477 -7.277 1 77.88 42 THR B C 1
ATOM 1550 O O . THR B 1 42 ? 18.812 13.391 -6.703 1 77.88 42 THR B O 1
ATOM 1553 N N . LYS B 1 43 ? 19.188 14.656 -8.531 1 72.5 43 LYS B N 1
ATOM 1554 C CA . LYS B 1 43 ? 19.844 13.602 -9.297 1 72.5 43 LYS B CA 1
ATOM 1555 C C . LYS B 1 43 ? 21.156 13.18 -8.633 1 72.5 43 LYS B C 1
ATOM 1557 O O . LYS B 1 43 ? 21.938 14.023 -8.195 1 72.5 43 LYS B O 1
ATOM 1562 N N . ARG B 1 44 ? 21.234 11.781 -8.492 1 67.5 44 ARG B N 1
ATOM 1563 C CA . ARG B 1 44 ? 22.453 11.234 -7.926 1 67.5 44 ARG B CA 1
ATOM 1564 C C . ARG B 1 44 ? 23.609 11.305 -8.93 1 67.5 44 ARG B C 1
ATOM 1566 O O . ARG B 1 44 ? 23.5 10.773 -10.039 1 67.5 44 ARG B O 1
ATOM 1573 N N . THR B 1 45 ? 24.609 12.039 -8.844 1 62.56 45 THR B N 1
ATOM 1574 C CA . THR B 1 45 ? 25.75 12.055 -9.742 1 62.56 45 THR B CA 1
ATOM 1575 C C . THR B 1 45 ? 26.859 11.141 -9.219 1 62.56 45 THR B C 1
ATOM 1577 O O . THR B 1 45 ? 27.5 10.43 -9.992 1 62.56 45 THR B O 1
ATOM 1580 N N . LYS B 1 46 ? 27.406 11.172 -8.055 1 63.56 46 LYS B N 1
ATOM 1581 C CA . LYS B 1 46 ? 28.438 10.344 -7.422 1 63.56 46 LYS B CA 1
ATOM 1582 C C . LYS B 1 46 ? 28.062 10 -5.984 1 63.56 46 LYS B C 1
ATOM 1584 O O . LYS B 1 46 ? 27.25 10.695 -5.367 1 63.56 46 LYS B O 1
ATOM 1589 N N . ALA B 1 47 ? 28.531 8.789 -5.457 1 61.28 47 ALA B N 1
ATOM 1590 C CA . ALA B 1 47 ? 28.281 8.312 -4.102 1 61.28 47 ALA B CA 1
ATOM 1591 C C . ALA B 1 47 ? 28.531 9.414 -3.078 1 61.28 47 ALA B C 1
ATOM 1593 O O . ALA B 1 47 ? 27.797 9.539 -2.094 1 61.28 47 ALA B O 1
ATOM 1594 N N . THR B 1 48 ? 29.781 10.078 -3.164 1 58.09 48 THR B N 1
ATOM 1595 C CA . THR B 1 48 ? 30.203 11.141 -2.266 1 58.09 48 THR B CA 1
ATOM 1596 C C . THR B 1 48 ? 29.109 12.211 -2.139 1 58.09 48 THR B C 1
ATOM 1598 O O . THR B 1 48 ? 29.016 12.883 -1.113 1 58.09 48 THR B O 1
ATOM 1601 N N . ASP B 1 49 ? 28.156 11.977 -2.943 1 76.56 49 ASP B N 1
ATOM 1602 C CA . ASP B 1 49 ? 27.188 13.055 -3.076 1 76.56 49 ASP B CA 1
ATOM 1603 C C . ASP B 1 49 ? 25.891 12.711 -2.338 1 76.56 49 ASP B C 1
ATOM 1605 O O . ASP B 1 49 ? 25.031 13.578 -2.145 1 76.56 49 ASP B O 1
ATOM 1609 N N . LEU B 1 50 ? 25.938 11.492 -1.668 1 82.56 50 LEU B N 1
ATOM 1610 C CA . LEU B 1 50 ? 24.656 11.07 -1.091 1 82.56 50 LEU B CA 1
ATOM 1611 C C . LEU B 1 50 ? 24.312 11.898 0.137 1 82.56 50 LEU B C 1
ATOM 1613 O O . LEU B 1 50 ? 23.172 12.328 0.299 1 82.56 50 LEU B O 1
ATOM 1617 N N . ALA B 1 51 ? 25.281 12.086 0.965 1 84.12 51 ALA B N 1
ATOM 1618 C CA . ALA B 1 51 ? 25.062 12.875 2.174 1 84.12 51 ALA B CA 1
ATOM 1619 C C . ALA B 1 51 ? 24.609 14.289 1.831 1 84.12 51 ALA B C 1
ATOM 1621 O O . ALA B 1 51 ? 23.688 14.82 2.471 1 84.12 51 ALA B O 1
ATOM 1622 N N . ARG B 1 52 ? 25.266 14.859 0.885 1 84.94 52 ARG B N 1
ATOM 1623 C CA . ARG B 1 52 ? 24.922 16.219 0.467 1 84.94 52 ARG B CA 1
ATOM 1624 C C . ARG B 1 52 ? 23.5 16.266 -0.111 1 84.94 52 ARG B C 1
ATOM 1626 O O . ARG B 1 52 ? 22.766 17.203 0.155 1 84.94 52 ARG B O 1
ATOM 1633 N N . ILE B 1 53 ? 23.156 15.297 -0.823 1 85.19 53 ILE B N 1
ATOM 1634 C CA . ILE B 1 53 ? 21.844 15.211 -1.44 1 85.19 53 ILE B CA 1
ATOM 1635 C C . ILE B 1 53 ? 20.766 15.094 -0.358 1 85.19 53 ILE B C 1
ATOM 1637 O O . ILE B 1 53 ? 19.766 15.805 -0.385 1 85.19 53 ILE B O 1
ATOM 1641 N N . MET B 1 54 ? 21.047 14.258 0.553 1 87.56 54 MET B N 1
ATOM 1642 C CA . MET B 1 54 ? 20.094 14.055 1.641 1 87.56 54 MET B CA 1
ATOM 1643 C C . MET B 1 54 ? 19.953 15.328 2.475 1 87.56 54 MET B C 1
ATOM 1645 O O . MET B 1 54 ? 18.859 15.648 2.938 1 87.56 54 MET B O 1
ATOM 1649 N N . ASP B 1 55 ? 21.078 16.016 2.588 1 90.19 55 ASP B N 1
ATOM 1650 C CA . ASP B 1 55 ? 21.047 17.266 3.328 1 90.19 55 ASP B CA 1
ATOM 1651 C C . ASP B 1 55 ? 20.219 18.312 2.592 1 90.19 55 ASP B C 1
ATOM 1653 O O . ASP B 1 55 ? 19.438 19.047 3.213 1 90.19 55 ASP B O 1
ATOM 1657 N N . LYS B 1 56 ? 20.422 18.375 1.37 1 90.81 56 LYS B N 1
ATOM 1658 C CA . LYS B 1 56 ? 19.656 19.328 0.566 1 90.81 56 LYS B CA 1
ATOM 1659 C C . LYS B 1 56 ? 18.156 19.016 0.622 1 90.81 56 LYS B C 1
ATOM 1661 O O . LYS B 1 56 ? 17.328 19.906 0.794 1 90.81 56 LYS B O 1
ATOM 1666 N N . GLU B 1 57 ? 17.781 17.75 0.47 1 92 57 GLU B N 1
ATOM 1667 C CA . GLU B 1 57 ? 16.391 17.344 0.576 1 92 57 GLU B CA 1
ATOM 1668 C C . GLU B 1 57 ? 15.82 17.688 1.947 1 92 57 GLU B C 1
ATOM 1670 O O . GLU B 1 57 ? 14.695 18.172 2.049 1 92 57 GLU B O 1
ATOM 1675 N N . ALA B 1 58 ? 16.656 17.469 2.934 1 95 58 ALA B N 1
ATOM 1676 C CA . ALA B 1 58 ? 16.234 17.75 4.301 1 95 58 ALA B CA 1
ATOM 1677 C C . ALA B 1 58 ? 15.922 19.234 4.484 1 95 58 ALA B C 1
ATOM 1679 O O . ALA B 1 58 ? 14.922 19.594 5.109 1 95 58 ALA B O 1
ATOM 1680 N N . GLN B 1 59 ? 16.75 20.047 3.928 1 95.94 59 GLN B N 1
ATOM 1681 C CA . GLN B 1 59 ? 16.547 21.5 4.035 1 95.94 59 GLN B CA 1
ATOM 1682 C C . GLN B 1 59 ? 15.25 21.922 3.355 1 95.94 59 GLN B C 1
ATOM 1684 O O . GLN B 1 59 ? 14.5 22.734 3.895 1 95.94 59 GLN B O 1
ATOM 1689 N N . LEU B 1 60 ? 15.031 21.406 2.219 1 96.44 60 LEU B N 1
ATOM 1690 C CA . LEU B 1 60 ? 13.805 21.734 1.492 1 96.44 60 LEU B CA 1
ATOM 1691 C C . LEU B 1 60 ? 12.578 21.25 2.262 1 96.44 60 LEU B C 1
ATOM 1693 O O . LEU B 1 60 ? 11.578 21.969 2.352 1 96.44 60 LEU B O 1
ATOM 1697 N N . ILE B 1 61 ? 12.688 20.062 2.834 1 97.75 61 ILE B N 1
ATOM 1698 C CA . ILE B 1 61 ? 11.602 19.5 3.633 1 97.75 61 ILE B CA 1
ATOM 1699 C C . ILE B 1 61 ? 11.328 20.406 4.836 1 97.75 61 ILE B C 1
ATOM 1701 O O . ILE B 1 61 ? 10.188 20.797 5.078 1 97.75 61 ILE B O 1
ATOM 1705 N N . HIS B 1 62 ? 12.398 20.75 5.516 1 97.94 62 HIS B N 1
ATOM 1706 C CA . HIS B 1 62 ? 12.266 21.562 6.723 1 97.94 62 HIS B CA 1
ATOM 1707 C C . HIS B 1 62 ? 11.641 22.906 6.414 1 97.94 62 HIS B C 1
ATOM 1709 O O . HIS B 1 62 ? 10.797 23.391 7.172 1 97.94 62 HIS B O 1
ATOM 1715 N N . GLY B 1 63 ? 12.07 23.469 5.301 1 97.88 63 GLY B N 1
ATOM 1716 C CA . GLY B 1 63 ? 11.547 24.766 4.895 1 97.88 63 GLY B CA 1
ATOM 1717 C C . GLY B 1 63 ? 10.07 24.719 4.523 1 97.88 63 GLY B C 1
ATOM 1718 O O . GLY B 1 63 ? 9.391 25.75 4.539 1 97.88 63 GLY B O 1
ATOM 1719 N N . ALA B 1 64 ? 9.555 23.547 4.219 1 98.38 64 ALA B N 1
ATOM 1720 C CA . ALA B 1 64 ? 8.18 23.391 3.758 1 98.38 64 ALA B CA 1
ATOM 1721 C C . ALA B 1 64 ? 7.242 23.078 4.918 1 98.38 64 ALA B C 1
ATOM 1723 O O . ALA B 1 64 ? 6.02 23.078 4.758 1 98.38 64 ALA B O 1
ATOM 1724 N N . ILE B 1 65 ? 7.758 22.797 6.105 1 98.38 65 ILE B N 1
ATOM 1725 C CA . ILE B 1 65 ? 6.945 22.422 7.258 1 98.38 65 ILE B CA 1
ATOM 1726 C C . ILE B 1 65 ? 6.195 23.656 7.77 1 98.38 65 ILE B C 1
ATOM 1728 O O . ILE B 1 65 ? 6.812 24.672 8.102 1 98.38 65 ILE B O 1
ATOM 1732 N N . PRO B 1 66 ? 4.895 23.531 7.785 1 98.31 66 PRO B N 1
ATOM 1733 C CA . PRO B 1 66 ? 4.152 24.672 8.312 1 98.31 66 PRO B CA 1
ATOM 1734 C C . PRO B 1 66 ? 4.465 24.953 9.781 1 98.31 66 PRO B C 1
ATOM 1736 O O . PRO B 1 66 ? 4.648 24.016 10.57 1 98.31 66 PRO B O 1
ATOM 1739 N N . SER B 1 67 ? 4.434 26.25 10.094 1 96.69 67 SER B N 1
ATOM 1740 C CA . SER B 1 67 ? 4.68 26.656 11.477 1 96.69 67 SER B CA 1
ATOM 1741 C C . SER B 1 67 ? 3.619 26.078 12.414 1 96.69 67 SER B C 1
ATOM 1743 O O . SER B 1 67 ? 2.424 26.156 12.117 1 96.69 67 SER B O 1
ATOM 1745 N N . GLY B 1 68 ? 4.109 25.422 13.508 1 96.12 68 GLY B N 1
ATOM 1746 C CA . GLY B 1 68 ? 3.203 24.953 14.547 1 96.12 68 GLY B CA 1
ATOM 1747 C C . GLY B 1 68 ? 2.594 23.609 14.234 1 96.12 68 GLY B C 1
ATOM 1748 O O . GLY B 1 68 ? 1.835 23.062 15.047 1 96.12 68 GLY B O 1
ATOM 1749 N N . ALA B 1 69 ? 2.896 23.031 13.102 1 98.19 69 ALA B N 1
ATOM 1750 C CA . ALA B 1 69 ? 2.311 21.75 12.719 1 98.19 69 ALA B CA 1
ATOM 1751 C C . ALA B 1 69 ? 2.928 20.609 13.523 1 98.19 69 ALA B C 1
ATOM 1753 O O . ALA B 1 69 ? 4.113 20.641 13.852 1 98.19 69 ALA B O 1
ATOM 1754 N N . ARG B 1 70 ? 2.057 19.672 13.914 1 98.62 70 ARG B N 1
ATOM 1755 C CA . ARG B 1 70 ? 2.562 18.391 14.414 1 98.62 70 ARG B CA 1
ATOM 1756 C C . ARG B 1 70 ? 3.156 17.562 13.281 1 98.62 70 ARG B C 1
ATOM 1758 O O . ARG B 1 70 ? 2.451 17.188 12.344 1 98.62 70 ARG B O 1
ATOM 1765 N N . VAL B 1 71 ? 4.445 17.234 13.367 1 98.81 71 VAL B N 1
ATOM 1766 C CA . VAL B 1 71 ? 5.16 16.594 12.266 1 98.81 71 VAL B CA 1
ATOM 1767 C C . VAL B 1 71 ? 5.23 15.086 12.492 1 98.81 71 VAL B C 1
ATOM 1769 O O . VAL B 1 71 ? 5.688 14.633 13.547 1 98.81 71 VAL B O 1
ATOM 1772 N N . ILE B 1 72 ? 4.758 14.336 11.516 1 98.81 72 ILE B N 1
ATOM 1773 C CA . ILE B 1 72 ? 4.773 12.883 11.523 1 98.81 72 ILE B CA 1
ATOM 1774 C C . ILE B 1 72 ? 5.582 12.359 10.336 1 98.81 72 ILE B C 1
ATOM 1776 O O . ILE B 1 72 ? 5.199 12.562 9.188 1 98.81 72 ILE B O 1
ATOM 1780 N N . ALA B 1 73 ? 6.68 11.727 10.633 1 98.81 73 ALA B N 1
ATOM 1781 C CA . ALA B 1 73 ? 7.504 11.133 9.578 1 98.81 73 ALA B CA 1
ATOM 1782 C C . ALA B 1 73 ? 7.055 9.711 9.266 1 98.81 73 ALA B C 1
ATOM 1784 O O . ALA B 1 73 ? 6.75 8.93 10.18 1 98.81 73 ALA B O 1
ATOM 1785 N N . LEU B 1 74 ? 6.969 9.445 8.016 1 98.5 74 LEU B N 1
ATOM 1786 C CA . LEU B 1 74 ? 6.75 8.055 7.629 1 98.5 74 LEU B CA 1
ATOM 1787 C C . LEU B 1 74 ? 8.07 7.297 7.547 1 98.5 74 LEU B C 1
ATOM 1789 O O . LEU B 1 74 ? 8.977 7.699 6.816 1 98.5 74 LEU B O 1
ATOM 1793 N N . ALA B 1 75 ? 8.148 6.273 8.281 1 97.25 75 ALA B N 1
ATOM 1794 C CA . ALA B 1 75 ? 9.352 5.453 8.375 1 97.25 75 ALA B CA 1
ATOM 1795 C C . ALA B 1 75 ? 9 3.998 8.688 1 97.25 75 ALA B C 1
ATOM 1797 O O . ALA B 1 75 ? 8.102 3.725 9.477 1 97.25 75 ALA B O 1
ATOM 1798 N N . ILE B 1 76 ? 9.734 3.117 8.086 1 95.44 76 ILE B N 1
ATOM 1799 C CA . ILE B 1 76 ? 9.469 1.691 8.242 1 95.44 76 ILE B CA 1
ATOM 1800 C C . ILE B 1 76 ? 9.562 1.306 9.711 1 95.44 76 ILE B C 1
ATOM 1802 O O . ILE B 1 76 ? 8.766 0.503 10.203 1 95.44 76 ILE B O 1
ATOM 1806 N N . GLU B 1 77 ? 10.484 1.926 10.438 1 94.94 77 GLU B N 1
ATOM 1807 C CA . GLU B 1 77 ? 10.742 1.576 11.828 1 94.94 77 GLU B CA 1
ATOM 1808 C C . GLU B 1 77 ? 9.82 2.35 12.766 1 94.94 77 GLU B C 1
ATOM 1810 O O . GLU B 1 77 ? 9.969 2.283 13.992 1 94.94 77 GLU B O 1
ATOM 1815 N N . GLY B 1 78 ? 8.867 3.055 12.273 1 97.38 78 GLY B N 1
ATOM 1816 C CA . GLY B 1 78 ? 7.941 3.826 13.094 1 97.38 78 GLY B CA 1
ATOM 1817 C C . GLY B 1 78 ? 6.824 2.988 13.68 1 97.38 78 GLY B C 1
ATOM 1818 O O . GLY B 1 78 ? 6.824 1.764 13.547 1 97.38 78 GLY B O 1
ATOM 1819 N N . ASP B 1 79 ? 5.93 3.656 14.414 1 97.75 79 ASP B N 1
ATOM 1820 C CA . ASP B 1 79 ? 4.762 3.004 14.992 1 97.75 79 ASP B CA 1
ATOM 1821 C C . ASP B 1 79 ? 3.842 2.455 13.906 1 97.75 79 ASP B C 1
ATOM 1823 O O . ASP B 1 79 ? 3.57 3.133 12.914 1 97.75 79 ASP B O 1
ATOM 1827 N N . SER B 1 80 ? 3.41 1.27 14.109 1 97.38 80 SER B N 1
ATOM 1828 C CA . SER B 1 80 ? 2.48 0.631 13.18 1 97.38 80 SER B CA 1
ATOM 1829 C C . SER B 1 80 ? 1.086 0.516 13.789 1 97.38 80 SER B C 1
ATOM 1831 O O . SER B 1 80 ? 0.942 0.217 14.977 1 97.38 80 SER B O 1
ATOM 1833 N N . PHE B 1 81 ? 0.089 0.709 12.93 1 97.75 81 PHE B N 1
ATOM 1834 C CA . PHE B 1 81 ? -1.309 0.676 13.344 1 97.75 81 PHE B CA 1
ATOM 1835 C C . PHE B 1 81 ? -2.133 -0.197 12.406 1 97.75 81 PHE B C 1
ATOM 1837 O O . PHE B 1 81 ? -1.812 -0.317 11.219 1 97.75 81 PHE B O 1
ATOM 1844 N N . ASP B 1 82 ? -3.113 -0.796 12.953 1 97.88 82 ASP B N 1
ATOM 1845 C CA . ASP B 1 82 ? -4.191 -1.194 12.055 1 97.88 82 ASP B CA 1
ATOM 1846 C C . ASP B 1 82 ? -5.148 -0.034 11.797 1 97.88 82 ASP B C 1
ATOM 1848 O O . ASP B 1 82 ? -5.004 1.04 12.383 1 97.88 82 ASP B O 1
ATOM 1852 N N . SER B 1 83 ? -6.078 -0.224 10.938 1 98 83 SER B N 1
ATOM 1853 C CA . SER B 1 83 ? -6.914 0.885 10.492 1 98 83 SER B CA 1
ATOM 1854 C C . SER B 1 83 ? -7.75 1.447 11.633 1 98 83 SER B C 1
ATOM 1856 O O . SER B 1 83 ? -7.93 2.662 11.742 1 98 83 SER B O 1
ATOM 1858 N N . GLU B 1 84 ? -8.234 0.614 12.5 1 97.81 84 GLU B N 1
ATOM 1859 C CA . GLU B 1 84 ? -9.055 1.062 13.617 1 97.81 84 GLU B CA 1
ATOM 1860 C C . GLU B 1 84 ? -8.234 1.858 14.625 1 97.81 84 GLU B C 1
ATOM 1862 O O . GLU B 1 84 ? -8.656 2.922 15.086 1 97.81 84 GLU B O 1
ATOM 1867 N N . LYS B 1 85 ? -7.094 1.341 14.93 1 98.5 85 LYS B N 1
ATOM 1868 C CA . LYS B 1 85 ? -6.215 2.035 15.859 1 98.5 85 LYS B CA 1
ATOM 1869 C C . LYS B 1 85 ? -5.715 3.352 15.273 1 98.5 85 LYS B C 1
ATOM 1871 O O . LYS B 1 85 ? -5.555 4.34 15.992 1 98.5 85 LYS B O 1
ATOM 1876 N N . LEU B 1 86 ? -5.477 3.354 13.984 1 98.5 86 LEU B N 1
ATOM 1877 C CA . LEU B 1 86 ? -5.059 4.586 13.328 1 98.5 86 LEU B CA 1
ATOM 1878 C C . LEU B 1 86 ? -6.16 5.641 13.398 1 98.5 86 LEU B C 1
ATOM 1880 O O . LEU B 1 86 ? -5.883 6.828 13.57 1 98.5 86 LEU B O 1
ATOM 1884 N N . ALA B 1 87 ? -7.344 5.184 13.234 1 98.44 87 ALA B N 1
ATOM 1885 C CA . ALA B 1 87 ? -8.484 6.098 13.328 1 98.44 87 ALA B CA 1
ATOM 1886 C C . ALA B 1 87 ? -8.547 6.746 14.711 1 98.44 87 ALA B C 1
ATOM 1888 O O . ALA B 1 87 ? -8.766 7.953 14.828 1 98.44 87 ALA B O 1
ATOM 1889 N N . VAL B 1 88 ? -8.375 5.934 15.719 1 98.44 88 VAL B N 1
ATOM 1890 C CA . VAL B 1 88 ? -8.359 6.441 17.094 1 98.44 88 VAL B CA 1
ATOM 1891 C C . VAL B 1 88 ? -7.219 7.438 17.266 1 98.44 88 VAL B C 1
ATOM 1893 O O . VAL B 1 88 ? -7.414 8.523 17.812 1 98.44 88 VAL B O 1
ATOM 1896 N N . LYS B 1 89 ? -6.055 7.074 16.766 1 98.38 89 LYS B N 1
ATOM 1897 C CA . LYS B 1 89 ? -4.879 7.938 16.859 1 98.38 89 LYS B CA 1
ATOM 1898 C C . LYS B 1 89 ? -5.129 9.281 16.172 1 98.38 89 LYS B C 1
ATOM 1900 O O . LYS B 1 89 ? -4.812 10.336 16.719 1 98.38 89 LYS B O 1
ATOM 1905 N N . LEU B 1 90 ? -5.68 9.242 15.016 1 98 90 LEU B N 1
ATOM 1906 C CA . LEU B 1 90 ? -5.965 10.453 14.258 1 98 90 LEU B CA 1
ATOM 1907 C C . LEU B 1 90 ? -6.973 11.336 14.992 1 98 90 LEU B C 1
ATOM 1909 O O . LEU B 1 90 ? -6.848 12.562 14.992 1 98 90 LEU B O 1
ATOM 1913 N N . ASN B 1 91 ? -7.945 10.695 15.547 1 97.56 91 ASN B N 1
ATOM 1914 C CA . ASN B 1 91 ? -8.93 11.43 16.328 1 97.56 91 ASN B CA 1
ATOM 1915 C C . ASN B 1 91 ? -8.289 12.148 17.516 1 97.56 91 ASN B C 1
ATOM 1917 O O . ASN B 1 91 ? -8.586 13.32 17.766 1 97.56 91 ASN B O 1
ATOM 1921 N N . LEU B 1 92 ? -7.426 11.484 18.188 1 97.81 92 LEU B N 1
ATOM 1922 C CA . LEU B 1 92 ? -6.699 12.086 19.312 1 97.81 92 LEU B CA 1
ATOM 1923 C C . LEU B 1 92 ? -5.848 13.258 18.844 1 97.81 92 LEU B C 1
ATOM 1925 O O . LEU B 1 92 ? -5.844 14.32 19.469 1 97.81 92 LEU B O 1
ATOM 1929 N N . LEU B 1 93 ? -5.176 13.094 17.75 1 97.88 93 LEU B N 1
ATOM 1930 C CA . LEU B 1 93 ? -4.312 14.141 17.219 1 97.88 93 LEU B CA 1
ATOM 1931 C C . LEU B 1 93 ? -5.125 15.367 16.828 1 97.88 93 LEU B C 1
ATOM 1933 O O . LEU B 1 93 ? -4.707 16.5 17.094 1 97.88 93 LEU B O 1
ATOM 1937 N N . GLN B 1 94 ? -6.199 15.156 16.203 1 96.12 94 GLN B N 1
ATOM 1938 C CA . GLN B 1 94 ? -7 16.281 15.727 1 96.12 94 GLN B CA 1
ATOM 1939 C C . GLN B 1 94 ? -7.574 17.078 16.891 1 96.12 94 GLN B C 1
ATOM 1941 O O . GLN B 1 94 ? -7.949 18.234 16.734 1 96.12 94 GLN B O 1
ATOM 1946 N N . GLN B 1 95 ? -7.699 16.469 18.078 1 96.38 95 GLN B N 1
ATOM 1947 C CA . GLN B 1 95 ? -8.188 17.156 19.266 1 96.38 95 GLN B CA 1
ATOM 1948 C C . GLN B 1 95 ? -7.113 18.078 19.844 1 96.38 95 GLN B C 1
ATOM 1950 O O . GLN B 1 95 ? -7.43 19.062 20.5 1 96.38 95 GLN B O 1
ATOM 1955 N N . ASN B 1 96 ? -5.918 17.781 19.531 1 96.88 96 ASN B N 1
ATOM 1956 C CA . ASN B 1 96 ? -4.824 18.484 20.203 1 96.88 96 ASN B CA 1
ATOM 1957 C C . ASN B 1 96 ? -4.02 19.344 19.25 1 96.88 96 ASN B C 1
ATOM 1959 O O . ASN B 1 96 ? -3.154 20.109 19.672 1 96.88 96 ASN B O 1
ATOM 1963 N N . HIS B 1 97 ? -4.266 19.141 18 1 97.75 97 HIS B N 1
ATOM 1964 C CA . HIS B 1 97 ? -3.508 19.875 16.984 1 97.75 97 HIS B CA 1
ATOM 1965 C C . HIS B 1 97 ? -4.418 20.359 15.867 1 97.75 97 HIS B C 1
ATOM 1967 O O . HIS B 1 97 ? -5.344 19.656 15.461 1 97.75 97 HIS B O 1
ATOM 1973 N N . SER B 1 98 ? -4.113 21.516 15.375 1 97.5 98 SER B N 1
ATOM 1974 C CA . SER B 1 98 ? -4.918 22.094 14.305 1 97.5 98 SER B CA 1
ATOM 1975 C C . SER B 1 98 ? -4.289 21.844 12.938 1 97.5 98 SER B C 1
ATOM 1977 O O . SER B 1 98 ? -4.934 22.016 11.906 1 97.5 98 SER B O 1
ATOM 1979 N N . HIS B 1 99 ? -2.979 21.453 12.922 1 98.69 99 HIS B N 1
ATOM 1980 C CA . HIS B 1 99 ? -2.242 21.234 11.68 1 98.69 99 HIS B CA 1
ATOM 1981 C C . HIS B 1 99 ? -1.333 20.016 11.797 1 98.69 99 HIS B C 1
ATOM 1983 O O . HIS B 1 99 ? -0.459 19.969 12.672 1 98.69 99 HIS B O 1
ATOM 1989 N N . LEU B 1 100 ? -1.605 19.016 11.023 1 98.75 100 LEU B N 1
ATOM 1990 C CA . LEU B 1 100 ? -0.753 17.828 10.938 1 98.75 100 LEU B CA 1
ATOM 1991 C C . LEU B 1 100 ? 0.1 17.875 9.672 1 98.75 100 LEU B C 1
ATOM 1993 O O . LEU B 1 100 ? -0.381 18.266 8.609 1 98.75 100 LEU B O 1
ATOM 1997 N N . CYS B 1 101 ? 1.338 17.531 9.789 1 98.88 101 CYS B N 1
ATOM 1998 C CA . CYS B 1 101 ? 2.262 17.484 8.664 1 98.88 101 CYS B CA 1
ATOM 1999 C C . CYS B 1 101 ? 2.902 16.109 8.531 1 98.88 101 CYS B C 1
ATOM 2001 O O . CYS B 1 101 ? 3.592 15.648 9.445 1 98.88 101 CYS B O 1
ATOM 2003 N N . PHE B 1 102 ? 2.662 15.461 7.422 1 98.88 102 PHE B N 1
ATOM 2004 C CA . PHE B 1 102 ? 3.252 14.164 7.137 1 98.88 102 PHE B CA 1
ATOM 2005 C C . PHE B 1 102 ? 4.434 14.305 6.184 1 98.88 102 PHE B C 1
ATOM 2007 O O . PHE B 1 102 ? 4.363 15.047 5.203 1 98.88 102 PHE B O 1
ATOM 2014 N N . ILE B 1 103 ? 5.496 13.555 6.469 1 98.81 103 ILE B N 1
ATOM 2015 C CA . ILE B 1 103 ? 6.676 13.633 5.617 1 98.81 103 ILE B CA 1
ATOM 2016 C C . ILE B 1 103 ? 6.969 12.258 5.012 1 98.81 103 ILE B C 1
ATOM 2018 O O . ILE B 1 103 ? 7.117 11.273 5.738 1 98.81 103 ILE B O 1
ATOM 2022 N N . ILE B 1 104 ? 7.043 12.219 3.717 1 98.31 104 ILE B N 1
ATOM 2023 C CA . ILE B 1 104 ? 7.402 11.023 2.951 1 98.31 104 ILE B CA 1
ATOM 2024 C C . ILE B 1 104 ? 8.781 11.211 2.33 1 98.31 104 ILE B C 1
ATOM 2026 O O . ILE B 1 104 ? 8.984 12.102 1.498 1 98.31 104 ILE B O 1
ATOM 2030 N N . GLY B 1 105 ? 9.695 10.359 2.648 1 95.94 105 GLY B N 1
ATOM 2031 C CA . GLY B 1 105 ? 11.062 10.453 2.145 1 95.94 105 GLY B CA 1
ATOM 2032 C C . GLY B 1 105 ? 11.203 9.93 0.728 1 95.94 105 GLY B C 1
ATOM 2033 O O . GLY B 1 105 ? 10.258 9.383 0.163 1 95.94 105 GLY B O 1
ATOM 2034 N N . GLY B 1 106 ? 12.367 10.148 0.194 1 91.38 106 GLY B N 1
ATOM 2035 C CA . GLY B 1 106 ? 12.711 9.625 -1.12 1 91.38 106 GLY B CA 1
ATOM 2036 C C . GLY B 1 106 ? 13.305 8.234 -1.07 1 91.38 106 GLY B C 1
ATOM 2037 O O . GLY B 1 106 ? 13.117 7.504 -0.092 1 91.38 106 GLY B O 1
ATOM 2038 N N . PRO B 1 107 ? 13.977 7.852 -2.156 1 88.12 107 PRO B N 1
ATOM 2039 C CA . PRO B 1 107 ? 14.57 6.516 -2.244 1 88.12 107 PRO B CA 1
ATOM 2040 C C . PRO B 1 107 ? 15.555 6.227 -1.109 1 88.12 107 PRO B C 1
ATOM 2042 O O . PRO B 1 107 ? 15.695 5.078 -0.691 1 88.12 107 PRO B O 1
ATOM 2045 N N . GLU B 1 108 ? 16.125 7.238 -0.564 1 88.62 108 GLU B N 1
ATOM 2046 C CA . GLU B 1 108 ? 17.141 7.051 0.478 1 88.62 108 GLU B CA 1
ATOM 2047 C C . GLU B 1 108 ? 16.531 7.227 1.867 1 88.62 108 GLU B C 1
ATOM 2049 O O . GLU B 1 108 ? 17.25 7.195 2.871 1 88.62 108 GLU B O 1
ATOM 2054 N N . GLY B 1 109 ? 15.297 7.449 1.86 1 92.69 109 GLY B N 1
ATOM 2055 C CA . GLY B 1 109 ? 14.633 7.668 3.139 1 92.69 109 GLY B CA 1
ATOM 2056 C C . GLY B 1 109 ? 14.789 9.086 3.654 1 92.69 109 GLY B C 1
ATOM 2057 O O . GLY B 1 109 ? 15.07 10.008 2.883 1 92.69 109 GLY B O 1
ATOM 2058 N N . LEU B 1 110 ? 14.445 9.258 4.891 1 96.06 110 LEU B N 1
ATOM 2059 C CA . LEU B 1 110 ? 14.516 10.57 5.531 1 96.06 110 LEU B CA 1
ATOM 2060 C C . LEU B 1 110 ? 15.82 10.719 6.312 1 96.06 110 LEU B C 1
ATOM 2062 O O . LEU B 1 110 ? 16.297 9.766 6.934 1 96.06 110 LEU B O 1
ATOM 2066 N N . SER B 1 111 ? 16.391 11.891 6.332 1 94.75 111 SER B N 1
ATOM 2067 C CA . SER B 1 111 ? 17.625 12.164 7.078 1 94.75 111 SER B CA 1
ATOM 2068 C C . SER B 1 111 ? 17.375 12.086 8.586 1 94.75 111 SER B C 1
ATOM 2070 O O . SER B 1 111 ? 16.266 12.297 9.047 1 94.75 111 SER B O 1
ATOM 2072 N N . PRO B 1 112 ? 18.484 11.781 9.281 1 94.75 112 PRO B N 1
ATOM 2073 C CA . PRO B 1 112 ? 18.375 11.812 10.742 1 94.75 112 PRO B CA 1
ATOM 2074 C C . PRO B 1 112 ? 17.844 13.148 11.258 1 94.75 112 PRO B C 1
ATOM 2076 O O . PRO B 1 112 ? 17.094 13.188 12.234 1 94.75 112 PRO B O 1
ATOM 2079 N N . ALA B 1 113 ? 18.234 14.211 10.648 1 95.56 113 ALA B N 1
ATOM 2080 C CA . ALA B 1 113 ? 17.797 15.539 11.055 1 95.56 113 ALA B CA 1
ATOM 2081 C C . ALA B 1 113 ? 16.281 15.688 10.914 1 95.56 113 ALA B C 1
ATOM 2083 O O . ALA B 1 113 ? 15.617 16.219 11.805 1 95.56 113 ALA B O 1
ATOM 2084 N N . THR B 1 114 ? 15.742 15.188 9.797 1 97 114 THR B N 1
ATOM 2085 C CA . THR B 1 114 ? 14.305 15.25 9.562 1 97 114 THR B CA 1
ATOM 2086 C C . THR B 1 114 ? 13.555 14.367 10.562 1 97 114 THR B C 1
ATOM 2088 O O . THR B 1 114 ? 12.516 14.766 11.086 1 97 114 THR B O 1
ATOM 2091 N N . LEU B 1 115 ? 14.086 13.195 10.812 1 97.12 115 LEU B N 1
ATOM 2092 C CA . LEU B 1 115 ? 13.477 12.281 11.773 1 97.12 115 LEU B CA 1
ATOM 2093 C C . LEU B 1 115 ? 13.477 12.891 13.172 1 97.12 115 LEU B C 1
ATOM 2095 O O . LEU B 1 115 ? 12.508 12.742 13.922 1 97.12 115 LEU B O 1
ATOM 2099 N N . ALA B 1 116 ? 14.555 13.594 13.492 1 95.88 116 ALA B N 1
ATOM 2100 C CA . ALA B 1 116 ? 14.688 14.219 14.797 1 95.88 116 ALA B CA 1
ATOM 2101 C C . ALA B 1 116 ? 13.688 15.359 14.969 1 95.88 116 ALA B C 1
ATOM 2103 O O . ALA B 1 116 ? 13.234 15.641 16.078 1 95.88 116 ALA B O 1
ATOM 2104 N N . LEU B 1 117 ? 13.352 15.992 13.867 1 95.62 117 LEU B N 1
ATOM 2105 C CA . LEU B 1 117 ? 12.414 17.109 13.859 1 95.62 117 LEU B CA 1
ATOM 2106 C C . LEU B 1 117 ? 10.977 16.609 14.016 1 95.62 117 LEU B C 1
ATOM 2108 O O . LEU B 1 117 ? 10.086 17.391 14.375 1 95.62 117 LEU B O 1
ATOM 2112 N N . SER B 1 118 ? 10.703 15.367 13.75 1 97.88 118 SER B N 1
ATOM 2113 C CA . SER B 1 118 ? 9.352 14.805 13.766 1 97.88 118 SER B CA 1
ATOM 2114 C C . SER B 1 118 ? 8.945 14.398 15.18 1 97.88 118 SER B C 1
ATOM 2116 O O . SER B 1 118 ? 9.75 13.867 15.938 1 97.88 118 SER B O 1
ATOM 2118 N N . GLN B 1 119 ? 7.75 14.664 15.516 1 98.31 119 GLN B N 1
ATOM 2119 C CA . GLN B 1 119 ? 7.246 14.312 16.844 1 98.31 119 GLN B CA 1
ATOM 2120 C C . GLN B 1 119 ? 6.812 12.852 16.906 1 98.31 119 GLN B C 1
ATOM 2122 O O . GLN B 1 119 ? 6.703 12.273 17.984 1 98.31 119 GLN B O 1
ATOM 2127 N N . GLU B 1 120 ? 6.477 12.266 15.711 1 97.88 120 GLU B N 1
ATOM 2128 C CA . GLU B 1 120 ? 6.105 10.859 15.602 1 97.88 120 GLU B CA 1
ATOM 2129 C C . GLU B 1 120 ? 6.648 10.242 14.312 1 97.88 120 GLU B C 1
ATOM 2131 O O . GLU B 1 120 ? 6.945 10.961 13.352 1 97.88 120 GLU B O 1
ATOM 2136 N N . ARG B 1 121 ? 6.805 8.992 14.422 1 98.38 121 ARG B N 1
ATOM 2137 C CA . ARG B 1 121 ? 7.117 8.195 13.242 1 98.38 121 ARG B CA 1
ATOM 2138 C C . ARG B 1 121 ? 6.078 7.094 13.031 1 98.38 121 ARG B C 1
ATOM 2140 O O . ARG B 1 121 ? 5.738 6.371 13.969 1 98.38 121 ARG B O 1
ATOM 2147 N N . TRP B 1 122 ? 5.543 7.082 11.844 1 98.69 122 TRP B N 1
ATOM 2148 C CA . TRP B 1 122 ? 4.539 6.074 11.516 1 98.69 122 TRP B CA 1
ATOM 2149 C C . TRP B 1 122 ? 5.051 5.121 10.445 1 98.69 122 TRP B C 1
ATOM 2151 O O . TRP B 1 122 ? 5.695 5.547 9.477 1 98.69 122 TRP B O 1
ATOM 2161 N N . SER B 1 123 ? 4.812 3.879 10.625 1 98.19 123 SER B N 1
ATOM 2162 C CA . SER B 1 123 ? 5.062 2.857 9.617 1 98.19 123 SER B CA 1
ATOM 2163 C C . SER B 1 123 ? 3.762 2.383 8.977 1 98.19 123 SER B C 1
ATOM 2165 O O . SER B 1 123 ? 2.822 2.004 9.672 1 98.19 123 SER B O 1
ATOM 2167 N N . LEU B 1 124 ? 3.672 2.434 7.652 1 97.56 124 LEU B N 1
ATOM 2168 C CA . LEU B 1 124 ? 2.473 1.992 6.949 1 97.56 124 LEU B CA 1
ATOM 2169 C C . LEU B 1 124 ? 2.539 0.498 6.652 1 97.56 124 LEU B C 1
ATOM 2171 O O . LEU B 1 124 ? 1.517 -0.125 6.352 1 97.56 124 LEU B O 1
ATOM 2175 N N . SER B 1 125 ? 3.674 -0.062 6.629 1 97.12 125 SER B N 1
ATOM 2176 C CA . SER B 1 125 ? 3.922 -1.472 6.348 1 97.12 125 SER B CA 1
ATOM 2177 C C . SER B 1 125 ? 5.34 -1.872 6.734 1 97.12 125 SER B C 1
ATOM 2179 O O . SER B 1 125 ? 6.234 -1.026 6.797 1 97.12 125 SER B O 1
ATOM 2181 N N . ARG B 1 126 ? 5.555 -3.119 6.973 1 97.06 126 ARG B N 1
ATOM 2182 C CA . ARG B 1 126 ? 6.902 -3.631 7.188 1 97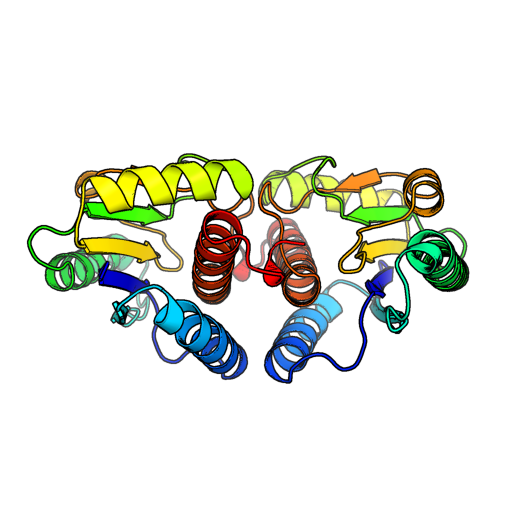.06 126 ARG B CA 1
ATOM 2183 C C . ARG B 1 126 ? 7.676 -3.707 5.871 1 97.06 126 ARG B C 1
ATOM 2185 O O . ARG B 1 126 ? 8.898 -3.84 5.875 1 97.06 126 ARG B O 1
ATOM 2192 N N . LEU B 1 127 ? 6.98 -3.684 4.797 1 97.75 127 LEU B N 1
ATOM 2193 C CA . LEU B 1 127 ? 7.578 -3.75 3.465 1 97.75 127 LEU B CA 1
ATOM 2194 C C . LEU B 1 127 ? 8.195 -2.41 3.078 1 97.75 127 LEU B C 1
ATOM 2196 O O . LEU B 1 127 ? 7.641 -1.354 3.398 1 97.75 127 LEU B O 1
ATOM 2200 N N . THR B 1 128 ? 9.25 -2.443 2.416 1 96.81 128 THR B N 1
ATOM 2201 C CA . THR B 1 128 ? 9.773 -1.247 1.769 1 96.81 128 THR B CA 1
ATOM 2202 C C . THR B 1 128 ? 8.977 -0.918 0.509 1 96.81 128 THR B C 1
ATOM 2204 O O . THR B 1 128 ? 8.914 -1.728 -0.419 1 96.81 128 THR B O 1
ATOM 2207 N N . LEU B 1 129 ? 8.414 0.206 0.535 1 96.62 129 LEU B N 1
ATOM 2208 C CA . LEU B 1 129 ? 7.59 0.633 -0.593 1 96.62 129 LEU B CA 1
ATOM 2209 C C . LEU B 1 129 ? 8.195 1.852 -1.278 1 96.62 129 LEU B C 1
ATOM 2211 O O . LEU B 1 129 ? 8.766 2.725 -0.615 1 96.62 129 LEU B O 1
ATOM 2215 N N . PRO B 1 130 ? 8.117 1.892 -2.576 1 96 130 PRO B N 1
ATOM 2216 C CA . PRO B 1 130 ? 8.57 3.115 -3.238 1 96 130 PRO B CA 1
ATOM 2217 C C . PRO B 1 130 ? 7.742 4.34 -2.859 1 96 130 PRO B C 1
ATOM 2219 O O . PRO B 1 130 ? 6.543 4.215 -2.588 1 96 130 PRO B O 1
ATOM 2222 N N . HIS B 1 131 ? 8.281 5.445 -2.932 1 95.56 131 HIS B N 1
ATOM 2223 C CA . HIS B 1 131 ? 7.664 6.664 -2.424 1 95.56 131 HIS B CA 1
ATOM 2224 C C . HIS B 1 131 ? 6.395 7.004 -3.203 1 95.56 131 HIS B C 1
ATOM 2226 O O . HIS B 1 131 ? 5.434 7.523 -2.633 1 95.56 131 HIS B O 1
ATOM 2232 N N . PRO B 1 132 ? 6.297 6.742 -4.543 1 95.31 132 PRO B N 1
ATOM 2233 C CA . PRO B 1 132 ? 5.016 7 -5.203 1 95.31 132 PRO B CA 1
ATOM 2234 C C . PRO B 1 132 ? 3.863 6.211 -4.586 1 95.31 132 PRO B C 1
ATOM 2236 O O . PRO B 1 132 ? 2.766 6.746 -4.41 1 95.31 132 PRO B O 1
ATOM 2239 N N . LEU B 1 133 ? 4.129 5 -4.258 1 96.88 133 LEU B N 1
ATOM 2240 C CA . LEU B 1 133 ? 3.105 4.145 -3.672 1 96.88 133 LEU B CA 1
ATOM 2241 C C . LEU B 1 133 ? 2.783 4.582 -2.246 1 96.88 133 LEU B C 1
ATOM 2243 O O . LEU B 1 133 ? 1.629 4.516 -1.818 1 96.88 133 LEU B O 1
ATOM 2247 N N . VAL B 1 134 ? 3.799 5.004 -1.513 1 97.88 134 VAL B N 1
ATOM 2248 C CA . VAL B 1 134 ? 3.602 5.461 -0.141 1 97.88 134 VAL B CA 1
ATOM 2249 C C . VAL B 1 134 ? 2.646 6.652 -0.125 1 97.88 134 VAL B C 1
ATOM 2251 O O . VAL B 1 134 ? 1.798 6.766 0.763 1 97.88 134 VAL B O 1
ATOM 2254 N N . ARG B 1 135 ? 2.783 7.531 -1.08 1 97.69 135 ARG B N 1
ATOM 2255 C CA . ARG B 1 135 ? 1.917 8.695 -1.19 1 97.69 135 ARG B CA 1
ATOM 2256 C C . ARG B 1 135 ? 0.451 8.289 -1.275 1 97.69 135 ARG B C 1
ATOM 2258 O O . ARG B 1 135 ? -0.389 8.812 -0.54 1 97.69 135 ARG B O 1
ATOM 2265 N N . ILE B 1 136 ? 0.195 7.355 -2.146 1 98.31 136 ILE B N 1
ATOM 2266 C CA . ILE B 1 136 ? -1.17 6.883 -2.355 1 98.31 136 ILE B CA 1
ATOM 2267 C C . ILE B 1 136 ? -1.667 6.168 -1.103 1 98.31 136 ILE B C 1
ATOM 2269 O O . ILE B 1 136 ? -2.785 6.414 -0.642 1 98.31 136 ILE B O 1
ATOM 2273 N N . LEU B 1 137 ? -0.835 5.332 -0.53 1 98.31 137 LEU B N 1
ATOM 2274 C CA . LEU B 1 137 ? -1.191 4.551 0.647 1 98.31 137 LEU B CA 1
ATOM 2275 C C . LEU B 1 137 ? -1.525 5.457 1.825 1 98.31 137 LEU B C 1
ATOM 2277 O O . LEU B 1 137 ? -2.506 5.227 2.537 1 98.31 137 LEU B O 1
ATOM 2281 N N . LEU B 1 138 ? -0.705 6.453 1.986 1 98.69 138 LEU B N 1
ATOM 2282 C CA . LEU B 1 138 ? -0.935 7.379 3.092 1 98.69 138 LEU B CA 1
ATOM 2283 C C . LEU B 1 138 ? -2.291 8.062 2.955 1 98.69 138 LEU B C 1
ATOM 2285 O O . LEU B 1 138 ? -3.076 8.086 3.904 1 98.69 138 LEU B O 1
ATOM 2289 N N . LEU B 1 139 ? -2.562 8.594 1.78 1 98.62 139 LEU B N 1
ATOM 2290 C CA . LEU B 1 139 ? -3.807 9.328 1.563 1 98.62 139 LEU B CA 1
ATOM 2291 C C . LEU B 1 139 ? -5.012 8.406 1.736 1 98.62 139 LEU B C 1
ATOM 2293 O O . LEU B 1 139 ? -6.008 8.789 2.354 1 98.62 139 LEU B O 1
ATOM 2297 N N . GLU B 1 140 ? -4.922 7.195 1.209 1 98.12 140 GLU B N 1
ATOM 2298 C CA . GLU B 1 140 ? -6 6.223 1.364 1 98.12 140 GLU B CA 1
ATOM 2299 C C . GLU B 1 140 ? -6.223 5.875 2.834 1 98.12 140 GLU B C 1
ATOM 2301 O O . GLU B 1 140 ? -7.359 5.828 3.301 1 98.12 140 GLU B O 1
ATOM 2306 N N . THR B 1 141 ? -5.191 5.598 3.561 1 98.19 141 THR B N 1
ATOM 2307 C CA . THR B 1 141 ? -5.254 5.176 4.957 1 98.19 141 THR B CA 1
ATOM 2308 C C . THR B 1 141 ? -5.84 6.281 5.828 1 98.19 141 THR B C 1
ATOM 2310 O O . THR B 1 141 ? -6.652 6.016 6.715 1 98.19 141 THR B O 1
ATOM 2313 N N . ILE B 1 142 ? -5.402 7.527 5.582 1 98.5 142 ILE B N 1
ATOM 2314 C CA . ILE B 1 142 ? -5.93 8.664 6.332 1 98.5 142 ILE B CA 1
ATOM 2315 C C . ILE B 1 142 ? -7.41 8.852 6.004 1 98.5 142 ILE B C 1
ATOM 2317 O O . ILE B 1 142 ? -8.227 9.078 6.902 1 98.5 142 ILE B O 1
ATOM 2321 N N . TYR B 1 143 ? -7.723 8.742 4.746 1 98.31 143 TYR B N 1
ATOM 2322 C CA . TYR B 1 143 ? -9.125 8.828 4.355 1 98.31 143 TYR B CA 1
ATOM 2323 C C . TYR B 1 143 ? -9.961 7.781 5.074 1 98.31 143 TYR B C 1
ATOM 2325 O O . TYR B 1 143 ? -11.023 8.094 5.621 1 98.31 143 TYR B O 1
ATOM 2333 N N . ARG B 1 144 ? -9.523 6.602 5.066 1 97.75 144 ARG B N 1
ATOM 2334 C CA . ARG B 1 144 ? -10.242 5.52 5.727 1 97.75 144 ARG B CA 1
ATOM 2335 C C . ARG B 1 144 ? -10.391 5.793 7.219 1 97.75 144 ARG B C 1
ATOM 2337 O O . ARG B 1 144 ? -11.438 5.508 7.809 1 97.75 144 ARG B O 1
ATOM 2344 N N . ALA B 1 145 ? -9.352 6.281 7.797 1 98.06 145 ALA B N 1
ATOM 2345 C CA . ALA B 1 145 ? -9.414 6.617 9.219 1 98.06 145 ALA B CA 1
ATOM 2346 C C . ALA B 1 145 ? -10.523 7.629 9.492 1 98.06 145 ALA B C 1
ATOM 2348 O O . ALA B 1 145 ? -11.289 7.477 10.445 1 98.06 145 ALA B O 1
ATOM 2349 N N . PHE B 1 146 ? -10.594 8.617 8.648 1 97.81 146 PHE B N 1
ATOM 2350 C CA . PHE B 1 146 ? -11.656 9.602 8.797 1 97.81 146 PHE B CA 1
ATOM 2351 C C . PHE B 1 146 ? -13.023 8.969 8.555 1 97.81 146 PHE B C 1
ATOM 2353 O O . PHE B 1 146 ? -13.992 9.305 9.227 1 97.81 146 PHE B O 1
ATOM 2360 N N . ALA B 1 147 ? -13.047 8.109 7.551 1 97.31 147 ALA B N 1
ATOM 2361 C CA . ALA B 1 147 ? -14.297 7.406 7.266 1 97.31 147 ALA B CA 1
ATOM 2362 C C . ALA B 1 147 ? -14.766 6.602 8.477 1 97.31 147 ALA B C 1
ATOM 2364 O O . ALA B 1 147 ? -15.945 6.633 8.828 1 97.31 147 ALA B O 1
ATOM 2365 N N . ILE B 1 148 ? -13.891 5.895 9.094 1 97.19 148 ILE B N 1
ATOM 2366 C CA . ILE B 1 148 ? -14.203 5.113 10.281 1 97.19 148 ILE B CA 1
ATOM 2367 C C . ILE B 1 148 ? -14.727 6.031 11.383 1 97.19 148 ILE B C 1
ATOM 2369 O O . ILE B 1 148 ? -15.766 5.754 11.984 1 97.19 148 ILE B O 1
ATOM 2373 N N . ASN B 1 149 ? -14.031 7.125 11.625 1 97.19 149 ASN B N 1
ATOM 2374 C CA . ASN B 1 149 ? -14.359 8.047 12.703 1 97.19 149 ASN B CA 1
ATOM 2375 C C . ASN B 1 149 ? -15.703 8.734 12.477 1 97.19 149 ASN B C 1
ATOM 2377 O O . ASN B 1 149 ? -16.344 9.195 13.422 1 97.19 149 ASN B O 1
ATOM 2381 N N . ASN B 1 150 ? -16.125 8.773 11.234 1 95.88 150 ASN B N 1
ATOM 2382 C CA . ASN B 1 150 ? -17.359 9.469 10.914 1 95.88 150 ASN B CA 1
ATOM 2383 C C . ASN B 1 150 ? -18.453 8.492 10.492 1 95.88 150 ASN B C 1
ATOM 2385 O O . ASN B 1 150 ? -19.469 8.898 9.914 1 95.88 150 ASN B O 1
ATOM 2389 N N . ASN B 1 151 ? -18.188 7.156 10.633 1 92.88 151 ASN B N 1
ATOM 2390 C CA . ASN B 1 151 ? -19.141 6.098 10.297 1 92.88 151 ASN B CA 1
ATOM 2391 C C . ASN B 1 151 ? -19.562 6.172 8.836 1 92.88 151 ASN B C 1
ATOM 2393 O O . ASN B 1 151 ? -20.75 6.016 8.523 1 92.88 151 ASN B O 1
ATOM 2397 N N . HIS B 1 152 ? -18.703 6.535 8.078 1 88.81 152 HIS B N 1
ATOM 2398 C CA . HIS B 1 152 ? -18.891 6.57 6.637 1 88.81 152 HIS B CA 1
ATOM 2399 C C . HIS B 1 152 ? -18.922 5.164 6.047 1 88.81 152 HIS B C 1
ATOM 2401 O O . HIS B 1 152 ? -18.172 4.293 6.48 1 88.81 152 HIS B O 1
ATOM 2407 N N . PRO B 1 153 ? -19.719 4.887 5.031 1 84 153 PRO B N 1
ATOM 2408 C CA . PRO B 1 153 ? -19.859 3.549 4.449 1 84 153 PRO B CA 1
ATOM 2409 C C . PRO B 1 153 ? -18.547 3.037 3.836 1 84 153 PRO B C 1
ATOM 2411 O O . PRO B 1 153 ? -18.406 1.835 3.605 1 84 153 PRO B O 1
ATOM 2414 N N . TYR B 1 154 ? -17.703 3.803 3.607 1 80.88 154 TYR B N 1
ATOM 2415 C CA . TYR B 1 154 ? -16.422 3.408 3.014 1 80.88 154 TYR B CA 1
ATOM 2416 C C . TYR B 1 154 ? -15.688 2.424 3.912 1 80.88 154 TYR B C 1
ATOM 2418 O O . TYR B 1 154 ? -14.875 1.629 3.436 1 80.88 154 TYR B O 1
ATOM 2426 N N . HIS B 1 155 ? -15.891 2.434 5.242 1 71.62 155 HIS B N 1
ATOM 2427 C CA . HIS B 1 155 ? -15.078 1.643 6.152 1 71.62 155 HIS B CA 1
ATOM 2428 C C . HIS B 1 155 ? -15.5 0.177 6.141 1 71.62 155 HIS B C 1
ATOM 2430 O O . HIS B 1 155 ? -14.805 -0.677 6.699 1 71.62 155 HIS B O 1
ATOM 2436 N N . LYS B 1 156 ? -16.578 -0.076 5.449 1 63.12 156 LYS B N 1
ATOM 2437 C CA . LYS B 1 156 ? -17.094 -1.444 5.453 1 63.12 156 LYS B CA 1
ATOM 2438 C C . LYS B 1 156 ? -16.453 -2.273 4.344 1 63.12 156 LYS B C 1
ATOM 2440 O O . LYS B 1 156 ? -16.141 -1.75 3.273 1 63.12 156 LYS B O 1
#

Organism: NCBI:txid458

Solvent-accessible surface area (backbone atoms only — not comparable to full-atom values): 16863 Å² total; per-residue (Å²): 122,45,33,36,37,39,40,32,38,47,55,89,66,57,67,34,49,51,49,46,40,50,53,37,49,59,60,35,49,79,69,27,52,74,43,80,44,67,37,70,67,75,83,84,83,53,81,89,41,48,67,58,48,45,48,52,49,39,50,56,52,60,72,66,54,61,87,89,39,50,32,34,31,55,35,68,90,30,54,70,48,36,47,69,56,42,20,53,50,50,54,55,47,59,76,77,39,62,29,42,30,38,36,41,33,41,85,84,45,67,42,70,68,52,56,68,67,27,79,42,43,36,16,80,29,62,41,79,68,60,44,70,56,47,54,41,50,50,42,48,52,53,39,44,19,51,24,50,74,65,69,36,77,78,60,95,123,44,32,37,36,40,38,31,38,47,56,88,65,57,69,34,48,51,50,47,40,50,52,35,51,57,61,34,49,78,69,29,52,73,43,81,44,67,36,71,67,75,82,85,83,53,80,89,41,49,65,58,48,45,49,52,48,40,50,55,52,60,72,65,56,62,87,90,38,51,34,33,30,53,35,67,89,29,54,70,49,35,48,68,57,41,22,52,51,49,53,55,46,58,74,75,40,62,30,41,29,38,37,40,32,42,84,85,45,67,42,71,69,54,57,68,68,26,80,42,44,37,17,80,27,62,41,82,68,59,46,68,58,46,54,40,50,50,41,47,51,52,38,44,18,52,24,51,74,66,71,36,77,77,61,95

Foldseek 3Di:
DAAEEEEFEDDDDPPVLVVLLVVLVVLCVVPYHYYYHYQYQDDDDDPVCVVVRLVVSQVVSVVPDDPQAQEEEEDLPFDEDDLQVVLVVVVVCVVPGRYHYYYHDAPVGHDPVNVVVHPGYYYHDNDDDHRSVVSSSVSVSVSLSVCVVVVNPVVD/DAAEEEEFEDDDDPPVLVVLLVVLVVLCVVPYHYHYHYQYQDDDDDPVCPVVRLVVSQVVSVVPDDPQAQEEE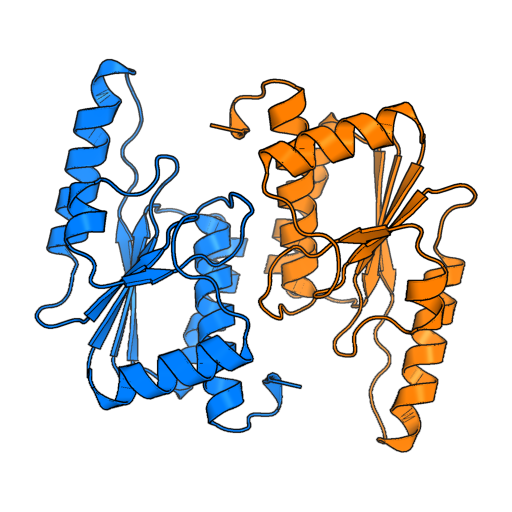EDLPFDEDDLQVVLVVVVVCVVPGRYHYYYHDAPVGHDPVNVVVHPGYYYHDNDDDHRSVVSSSVSVSVSLSVCVVVVHPVVD

Secondary structure (DSSP, 8-state):
--EEEEEEE--S--HHHHHHHHHHHHHHTTTSEEEEEEEPPPP---GGGHHHHHHHHHHHHHHHSPTTPEEEEEEEEEEE--HHHHHHHHHHHHHH-SEEEEEE-BTTB--HHHHHH-SEEEES-SS---HHHHHHHHHHHHHHHHHHHTT-GGG-/--EEEEEEE--S--HHHHHHHHHHHHHHTTTSEEEEEEEPPPP---TTHHHHHHHHHHHHHHHHSPTTPEEEEEEEEEEE--HHHHHHHHHHHHHH-SEEEEEE-BTTB--HHHHHH-SEEEES-SS---HHHHHHHHHHHHHHHHHHHTT-GGG-

Nearest PDB structures (foldseek):
  5twj-assembly1_C  TM=9.568E-01  e=4.345E-17  Escherichia coli
  1ns5-assembly1_A  TM=9.602E-01  e=4.351E-16  Escherichia coli
  1to0-assembly2_D  TM=9.355E-01  e=1.673E-13  Bacillus subtilis
  1vh0-assembly7_F  TM=9.402E-01  e=2.456E-13  Staphylococcus aureus
  1o6d-assembly1_A  TM=9.395E-01  e=7.291E-13  Thermotoga maritima